Protein AF-A0A9P5NN49-F1 (afdb_monomer_lite)

Secondary structure (DSSP, 8-state):
--SHHHHHHHHHHHHHHHT------S--HHHHHHHHHHHHHHHH-TT--HHHHHHHHHHHHTTHHHHHHHH--HHHHHHHHHHHHHHHTT-HHHHHHHHHHHHHHHHHHHHHHHHHHHHHHHHHHHHHHHHHHHHHHHHHHHHHHHHHHHH--------PPPS------------------------

pLDDT: mean 76.63, std 17.29, range [45.56, 97.25]

Foldseek 3Di:
DPDVVVVVVVVVVVVVVVPPPPCPPPDPPVVCVLVVVVVVVCVVVVLDDPVNSVVVVCCVVVVVVVVCVVPPDPVNVVVVVVVVVVVVVVCPSVVSVVVVVVVVVVVVVVVVVVVVVVVVVVVVVVVVVVVVVVVVVVVVVVVVVVVVVVVPPDPDDDDDDDDDDPDDDDDDDDDDDDDDDPPDDDD

Sequence (187 aa):
MSSKRSKAQKAHISQLAASIKIFIPVTNDANEGALSSWRVWLWYHPSSTAAGFSNKVCLEWNNTESFIEKHCNEADHKYVMRTVRAQGASGENSRFHQELLEAQCEHIHAYWQKQQEAEAKKQREKERLITLWNEIDVQALMQLILNSNQQQIIPEENIPLPEGATDFVEAEIEEQDELDIDEEEFY

Structure (mmCIF, N/CA/C/O backbone):
data_AF-A0A9P5NN49-F1
#
_entry.id   AF-A0A9P5NN49-F1
#
loop_
_atom_site.group_PDB
_atom_site.id
_atom_site.type_symbol
_atom_site.label_atom_id
_atom_site.label_alt_id
_atom_site.label_comp_id
_atom_site.label_asym_id
_atom_site.label_entity_id
_atom_site.label_seq_id
_atom_site.pdbx_PDB_ins_code
_atom_site.Cartn_x
_atom_site.Cartn_y
_atom_site.Cartn_z
_atom_site.occupancy
_atom_site.B_iso_or_equiv
_atom_site.auth_seq_id
_atom_site.auth_comp_id
_atom_site.auth_asym_id
_atom_site.auth_atom_id
_atom_site.pdbx_PDB_model_num
ATOM 1 N N . MET A 1 1 ? 43.367 -57.295 14.957 1.00 52.47 1 MET A N 1
ATOM 2 C CA . MET A 1 1 ? 43.508 -56.125 15.861 1.00 52.47 1 MET A CA 1
ATOM 3 C C . MET A 1 1 ? 43.257 -54.781 15.140 1.00 52.47 1 MET A C 1
ATOM 5 O O . MET A 1 1 ? 44.010 -53.837 15.332 1.00 52.47 1 MET A O 1
ATOM 9 N N . SER A 1 2 ? 42.179 -54.637 14.352 1.00 55.84 2 SER A N 1
ATOM 10 C CA . SER A 1 2 ? 41.894 -53.415 13.566 1.00 55.84 2 SER A CA 1
ATOM 11 C C . SER A 1 2 ? 40.468 -52.920 13.832 1.00 55.84 2 SER A C 1
ATOM 13 O O . SER A 1 2 ? 39.544 -53.195 13.082 1.00 55.84 2 SER A O 1
ATOM 15 N N . SER A 1 3 ? 40.245 -52.289 14.985 1.00 57.44 3 SER A N 1
ATOM 16 C CA . SER A 1 3 ? 38.910 -51.775 15.363 1.00 57.44 3 SER A CA 1
ATOM 17 C C . SER A 1 3 ? 38.979 -50.472 16.172 1.00 57.44 3 SER A C 1
ATOM 19 O O . SER A 1 3 ? 38.062 -49.655 16.140 1.00 57.44 3 SER A O 1
ATOM 21 N N . LYS A 1 4 ? 40.116 -50.191 16.826 1.00 55.84 4 LYS A N 1
ATOM 22 C CA . LYS A 1 4 ? 40.266 -49.007 17.687 1.00 55.84 4 LYS A CA 1
ATOM 23 C C . LYS A 1 4 ? 40.530 -47.689 16.931 1.00 55.84 4 LYS A C 1
ATOM 25 O O . LYS A 1 4 ? 40.157 -46.640 17.439 1.00 55.84 4 LYS A O 1
ATOM 30 N N . ARG A 1 5 ? 41.090 -47.715 15.708 1.00 55.59 5 ARG A N 1
ATOM 31 C CA . ARG A 1 5 ? 41.359 -46.488 14.912 1.00 55.59 5 ARG A CA 1
ATOM 32 C C . ARG A 1 5 ? 40.098 -45.855 14.298 1.00 55.59 5 ARG A C 1
ATOM 34 O O . ARG A 1 5 ? 40.009 -44.636 14.222 1.00 55.59 5 ARG A O 1
ATOM 41 N N . SER A 1 6 ? 39.092 -46.667 13.962 1.00 60.62 6 SER A N 1
ATOM 42 C CA . SER A 1 6 ? 37.825 -46.215 13.353 1.00 60.62 6 SER A CA 1
ATOM 43 C C . SER A 1 6 ? 36.963 -45.371 14.305 1.00 60.62 6 SER A C 1
ATOM 45 O O . SER A 1 6 ? 36.402 -44.351 13.903 1.00 60.62 6 SER A O 1
ATOM 47 N N . LYS A 1 7 ? 36.904 -45.737 15.595 1.00 59.53 7 LYS A N 1
ATOM 48 C CA . LYS A 1 7 ? 36.145 -44.973 16.602 1.00 59.53 7 LYS A CA 1
ATOM 49 C C . LYS A 1 7 ? 36.773 -43.609 16.904 1.00 59.53 7 LYS A C 1
ATOM 51 O O . LYS A 1 7 ? 36.040 -42.639 17.045 1.00 59.53 7 LYS A O 1
ATOM 56 N N . ALA A 1 8 ? 38.104 -43.521 16.942 1.00 60.78 8 ALA A N 1
ATOM 57 C CA . ALA A 1 8 ? 38.809 -42.264 17.198 1.00 60.78 8 ALA A CA 1
ATOM 58 C C . ALA A 1 8 ? 38.654 -41.258 16.041 1.00 60.78 8 ALA A C 1
ATOM 60 O O . ALA A 1 8 ? 38.379 -40.088 16.284 1.00 60.78 8 ALA A O 1
ATOM 61 N N . GLN A 1 9 ? 38.736 -41.714 14.783 1.00 60.06 9 GLN A N 1
ATOM 62 C CA . GLN A 1 9 ? 38.488 -40.845 13.622 1.00 60.06 9 GLN A CA 1
ATOM 63 C C . GLN A 1 9 ? 37.030 -40.372 13.546 1.00 60.06 9 GLN A C 1
ATOM 65 O O . GLN A 1 9 ? 36.788 -39.201 13.265 1.00 60.06 9 GLN A O 1
ATOM 70 N N . LYS A 1 10 ? 36.055 -41.238 13.857 1.00 59.06 10 LYS A N 1
ATOM 71 C CA . LYS A 1 10 ? 34.639 -40.834 13.929 1.00 59.06 10 LYS A CA 1
ATOM 72 C C . LYS A 1 10 ? 34.367 -39.830 15.053 1.00 59.06 10 LYS A C 1
ATOM 74 O O . LYS A 1 10 ? 33.601 -38.898 14.838 1.00 59.06 10 LYS A O 1
ATOM 79 N N . ALA A 1 11 ? 35.015 -39.974 16.210 1.00 60.28 11 ALA A N 1
ATOM 80 C CA . ALA A 1 11 ? 34.898 -39.012 17.308 1.00 60.28 11 ALA A CA 1
ATOM 81 C C . ALA A 1 11 ? 35.493 -37.640 16.942 1.00 60.28 11 ALA A C 1
ATOM 83 O O . ALA A 1 11 ? 34.884 -36.618 17.238 1.00 60.28 11 ALA A O 1
ATOM 84 N N . HIS A 1 12 ? 36.620 -37.613 16.224 1.00 58.38 12 HIS A N 1
ATOM 85 C CA . HIS A 1 12 ? 37.253 -36.369 15.778 1.00 58.38 12 HIS A CA 1
ATOM 86 C C . HIS A 1 12 ? 36.428 -35.634 14.706 1.00 58.38 12 HIS A C 1
ATOM 88 O O . HIS A 1 12 ? 36.279 -34.417 14.762 1.00 58.38 12 HIS A O 1
ATOM 94 N N . ILE A 1 13 ? 35.828 -36.365 13.758 1.00 58.88 13 ILE A N 1
ATOM 95 C CA . ILE A 1 13 ? 34.908 -35.787 12.759 1.00 58.88 13 ILE A CA 1
ATOM 96 C C . ILE A 1 13 ? 33.615 -35.298 13.432 1.00 58.88 13 ILE A C 1
ATOM 98 O O . ILE A 1 13 ? 33.119 -34.229 13.094 1.00 58.88 13 ILE A O 1
ATOM 102 N N . SER A 1 14 ? 33.106 -36.024 14.434 1.00 58.12 14 SER A N 1
ATOM 103 C CA . SER A 1 14 ? 31.951 -35.594 15.235 1.00 58.12 14 SER A CA 1
ATOM 104 C C . SER A 1 14 ? 32.247 -34.351 16.083 1.00 58.12 14 SER A C 1
ATOM 106 O O . SER A 1 14 ? 31.358 -33.523 16.254 1.00 58.12 14 SER A O 1
ATOM 108 N N . GLN A 1 15 ? 33.471 -34.193 16.598 1.00 57.19 15 GLN A N 1
ATOM 109 C CA . GLN A 1 15 ? 33.899 -32.992 17.326 1.00 57.19 15 GLN A CA 1
ATOM 110 C C . GLN A 1 15 ? 34.123 -31.792 16.398 1.00 57.19 15 GLN A C 1
ATOM 112 O O . GLN A 1 15 ? 33.765 -30.677 16.764 1.00 57.19 15 GLN A O 1
ATOM 117 N N . LEU A 1 16 ? 34.640 -32.013 15.184 1.00 52.81 16 LEU A N 1
ATOM 118 C CA . LEU A 1 16 ? 34.740 -30.969 14.158 1.00 52.81 16 LEU A CA 1
ATOM 119 C C . LEU A 1 16 ? 33.357 -30.518 13.665 1.00 52.81 16 LEU A C 1
ATOM 121 O O . LEU A 1 16 ? 33.136 -29.322 13.515 1.00 52.81 16 LEU A O 1
ATOM 125 N N . ALA A 1 17 ? 32.402 -31.438 13.499 1.00 53.84 17 ALA A N 1
ATOM 126 C CA . ALA A 1 17 ? 31.020 -31.101 13.145 1.00 53.84 17 ALA A CA 1
ATOM 127 C C . ALA A 1 17 ? 30.273 -30.374 14.281 1.00 53.84 17 ALA A C 1
ATOM 129 O O . ALA A 1 17 ? 29.481 -29.475 14.017 1.00 53.84 17 ALA A O 1
ATOM 130 N N . ALA A 1 18 ? 30.558 -30.707 15.546 1.00 56.44 18 ALA A N 1
ATOM 131 C CA . ALA A 1 18 ? 29.983 -30.028 16.710 1.00 56.44 18 ALA A CA 1
ATOM 132 C C . ALA A 1 18 ? 30.570 -28.623 16.963 1.00 56.44 18 ALA A C 1
ATOM 134 O O . ALA A 1 18 ? 30.023 -27.867 17.765 1.00 56.44 18 ALA A O 1
ATOM 135 N N . SER A 1 19 ? 31.667 -28.261 16.287 1.00 52.16 19 SER A N 1
ATOM 136 C CA . SER A 1 19 ? 32.360 -26.977 16.444 1.00 52.16 19 SER A CA 1
ATOM 137 C C . SER A 1 19 ? 32.417 -26.166 15.146 1.00 52.16 19 SER A C 1
ATOM 139 O O . SER A 1 19 ? 33.328 -25.365 14.950 1.00 52.16 19 SER A O 1
ATOM 141 N N . ILE A 1 20 ? 31.423 -26.318 14.273 1.00 56.28 20 ILE A N 1
ATOM 142 C CA . ILE A 1 20 ? 31.075 -25.265 13.320 1.00 56.28 20 ILE A CA 1
ATOM 143 C C . ILE A 1 20 ? 29.866 -24.557 13.919 1.00 56.28 20 ILE A C 1
ATOM 145 O O . ILE A 1 20 ? 28.717 -24.892 13.646 1.00 56.28 20 ILE A O 1
ATOM 149 N N . LYS A 1 21 ? 30.131 -23.586 14.799 1.00 62.97 21 LYS A N 1
ATOM 150 C CA . LYS A 1 21 ? 29.130 -22.575 15.135 1.00 62.97 21 LYS A CA 1
ATOM 151 C C . LYS A 1 21 ? 28.883 -21.793 13.851 1.00 62.97 21 LYS A C 1
ATOM 153 O O . LYS A 1 21 ? 29.657 -20.901 13.518 1.00 62.97 21 LYS A O 1
ATOM 158 N N . ILE A 1 22 ? 27.857 -22.183 13.100 1.00 61.34 22 ILE A N 1
ATOM 159 C CA . ILE A 1 22 ? 27.333 -21.371 12.008 1.00 61.34 22 ILE A CA 1
ATOM 160 C C . ILE A 1 22 ? 26.871 -20.079 12.678 1.00 61.34 22 ILE A C 1
ATOM 162 O O . ILE A 1 22 ? 25.869 -20.062 13.391 1.00 61.34 22 ILE A O 1
ATOM 166 N N . PHE A 1 23 ? 27.673 -19.02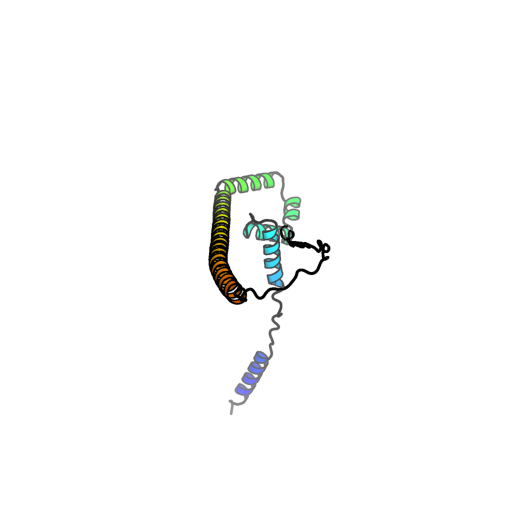7 12.542 1.00 66.62 23 PHE A N 1
ATOM 167 C CA . PHE A 1 23 ? 27.290 -17.688 12.948 1.00 66.62 23 PHE A CA 1
ATOM 168 C C . PHE A 1 23 ? 26.202 -17.239 11.978 1.00 66.62 23 PHE A C 1
ATOM 170 O O . PHE A 1 23 ? 26.484 -16.739 10.892 1.00 66.62 23 PHE A O 1
ATOM 177 N N . ILE A 1 24 ? 24.954 -17.519 12.340 1.00 66.31 24 ILE A N 1
ATOM 178 C CA . ILE A 1 24 ? 23.798 -16.881 11.729 1.00 66.31 24 ILE A CA 1
ATOM 179 C C . ILE A 1 24 ? 23.683 -15.542 12.463 1.00 66.31 24 ILE A C 1
ATOM 181 O O . ILE A 1 24 ? 23.457 -15.567 13.678 1.00 66.31 24 ILE A O 1
ATOM 185 N N . PRO A 1 25 ? 23.925 -14.392 11.808 1.00 63.44 25 PRO A N 1
ATOM 186 C CA . PRO A 1 25 ? 23.699 -13.106 12.451 1.00 63.44 25 PRO A CA 1
ATOM 187 C C . PRO A 1 25 ? 22.261 -13.077 12.984 1.00 63.44 25 PRO A C 1
ATOM 189 O O . PRO A 1 25 ? 21.322 -13.446 12.283 1.00 63.44 25 PRO A O 1
ATOM 192 N N . VAL A 1 26 ? 22.107 -12.702 14.257 1.00 62.62 26 VAL A N 1
ATOM 193 C CA . VAL A 1 26 ? 20.803 -12.617 14.949 1.00 62.62 26 VAL A CA 1
ATOM 194 C C . VAL A 1 26 ? 19.884 -11.613 14.254 1.00 62.62 26 VAL A C 1
ATOM 196 O O . VAL A 1 26 ? 18.663 -11.7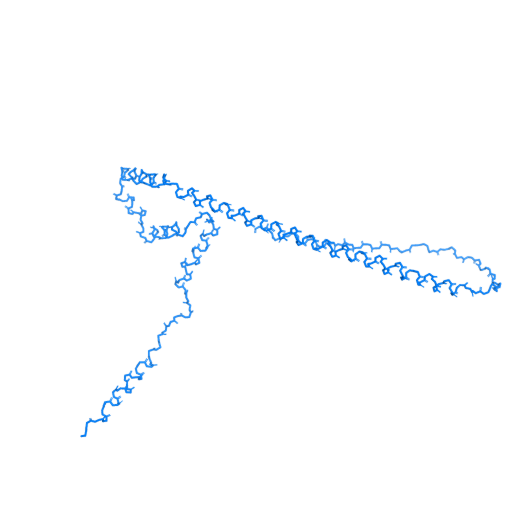18 14.314 1.00 62.62 26 VAL A O 1
ATOM 199 N N . THR A 1 27 ? 20.487 -10.651 13.571 1.00 57.62 27 THR A N 1
ATOM 200 C CA . THR A 1 27 ? 19.809 -9.671 12.758 1.00 57.62 27 THR A CA 1
ATOM 201 C C . THR A 1 27 ? 19.565 -10.234 11.369 1.00 57.62 27 THR A C 1
ATOM 203 O O . THR A 1 27 ? 20.458 -10.390 10.534 1.00 57.62 27 THR A O 1
ATOM 206 N N . ASN A 1 28 ? 18.292 -10.488 11.128 1.00 58.91 28 ASN A N 1
ATOM 207 C CA . ASN A 1 28 ? 17.664 -10.640 9.833 1.00 58.91 28 ASN A CA 1
ATOM 208 C C . ASN A 1 28 ? 17.727 -9.300 9.046 1.00 58.91 28 ASN A C 1
ATOM 210 O O . ASN A 1 28 ? 16.730 -8.808 8.547 1.00 58.91 28 ASN A O 1
ATOM 214 N N . ASP A 1 29 ? 18.887 -8.638 8.995 1.00 60.41 29 ASP A N 1
ATOM 215 C CA . ASP A 1 29 ? 19.034 -7.245 8.534 1.00 60.41 29 ASP A CA 1
ATOM 216 C C . ASP A 1 29 ? 18.908 -7.139 7.004 1.00 60.41 29 ASP A C 1
ATOM 218 O O . ASP A 1 29 ? 18.250 -6.265 6.443 1.00 60.41 29 ASP A O 1
ATOM 222 N N . ALA A 1 30 ? 19.472 -8.119 6.292 1.00 58.50 30 ALA A N 1
ATOM 223 C CA . ALA A 1 30 ? 19.521 -8.094 4.832 1.00 58.50 30 ALA A CA 1
ATOM 224 C C . ALA A 1 30 ? 18.135 -8.231 4.168 1.00 58.50 30 ALA A C 1
ATOM 226 O O . ALA A 1 30 ? 17.885 -7.635 3.121 1.00 58.50 30 ALA A O 1
ATOM 227 N N . ASN A 1 31 ? 17.225 -9.010 4.755 1.00 57.06 31 ASN A N 1
ATOM 228 C CA . ASN A 1 31 ? 15.844 -9.153 4.276 1.00 57.06 31 ASN A CA 1
ATOM 229 C C . ASN A 1 31 ? 14.872 -8.183 4.969 1.00 57.06 31 ASN A C 1
ATOM 231 O O . ASN A 1 31 ? 13.839 -7.866 4.375 1.00 57.06 31 ASN A O 1
ATOM 235 N N . GLU A 1 32 ? 15.213 -7.637 6.141 1.00 68.56 32 GLU A N 1
ATOM 236 C CA . GLU A 1 32 ? 14.543 -6.452 6.679 1.00 68.56 32 GLU A CA 1
ATOM 237 C C . GLU A 1 32 ? 14.708 -5.253 5.747 1.00 68.56 32 GLU A C 1
ATOM 239 O O . GLU A 1 32 ? 13.725 -4.560 5.513 1.00 68.56 32 GLU A O 1
ATOM 244 N N . GLY A 1 33 ? 15.866 -5.046 5.112 1.00 82.06 33 GLY A N 1
ATOM 245 C CA . GLY A 1 33 ? 16.066 -3.947 4.157 1.00 82.06 33 GLY A CA 1
ATOM 246 C C . GLY A 1 33 ? 15.086 -3.963 2.973 1.00 82.06 33 GLY A C 1
ATOM 247 O O . GLY A 1 33 ? 14.452 -2.952 2.669 1.00 82.06 33 GLY A O 1
ATOM 248 N N . ALA A 1 34 ? 14.890 -5.116 2.326 1.00 83.62 34 ALA A N 1
ATOM 249 C CA . ALA A 1 34 ? 13.985 -5.234 1.175 1.00 83.62 34 ALA A CA 1
ATOM 250 C C . ALA A 1 34 ? 12.501 -5.146 1.573 1.00 83.62 34 ALA A C 1
ATOM 252 O O . ALA A 1 34 ? 11.702 -4.509 0.889 1.00 83.62 34 ALA A O 1
ATOM 253 N N . LEU A 1 35 ? 12.118 -5.763 2.694 1.00 85.19 35 LEU A N 1
ATOM 254 C CA . LEU A 1 35 ? 10.732 -5.731 3.156 1.00 85.19 35 LEU A CA 1
ATOM 255 C C . LEU A 1 35 ? 10.365 -4.370 3.761 1.00 85.19 35 LEU A C 1
ATOM 257 O O . LEU A 1 35 ? 9.267 -3.870 3.533 1.00 85.19 35 LEU A O 1
ATOM 261 N N . SER A 1 36 ? 11.273 -3.749 4.514 1.00 88.00 36 SER A N 1
ATOM 262 C CA . SER A 1 36 ? 11.073 -2.403 5.058 1.00 88.00 36 SER A CA 1
ATOM 263 C C . SER A 1 36 ? 10.989 -1.366 3.943 1.00 88.00 36 SER A C 1
ATOM 265 O O . SER A 1 36 ? 10.049 -0.576 3.943 1.00 88.00 36 SER A O 1
ATOM 267 N N . SER A 1 37 ? 11.877 -1.413 2.944 1.00 90.50 37 SER A N 1
ATOM 268 C CA . SER A 1 37 ? 11.792 -0.523 1.778 1.00 90.50 37 SER A CA 1
ATOM 269 C C . SER A 1 37 ? 10.503 -0.732 0.984 1.00 90.50 37 SER A C 1
ATOM 271 O O . SER A 1 37 ? 9.882 0.251 0.582 1.00 90.50 37 SER A O 1
ATOM 273 N N . TRP A 1 38 ? 10.032 -1.975 0.839 1.00 92.00 38 TRP A N 1
ATOM 274 C CA . TRP A 1 38 ? 8.724 -2.247 0.244 1.00 92.00 38 TRP A CA 1
ATOM 275 C C . TRP A 1 38 ? 7.568 -1.659 1.068 1.00 92.00 38 TRP A C 1
ATOM 277 O O . TRP A 1 38 ? 6.679 -1.022 0.505 1.00 92.00 38 TRP A O 1
ATOM 287 N N . ARG A 1 39 ? 7.586 -1.808 2.400 1.00 91.75 39 ARG A N 1
ATOM 288 C CA . ARG A 1 39 ? 6.566 -1.234 3.298 1.00 91.75 39 ARG A CA 1
ATOM 289 C C . ARG A 1 39 ? 6.532 0.290 3.225 1.00 91.75 39 ARG A C 1
ATOM 291 O O . ARG A 1 39 ? 5.457 0.860 3.074 1.00 91.75 39 ARG A O 1
ATOM 298 N N . VAL A 1 40 ? 7.696 0.936 3.282 1.00 92.69 40 VAL A N 1
ATOM 299 C CA . VAL A 1 40 ? 7.820 2.393 3.131 1.00 92.69 40 VAL A CA 1
ATOM 300 C C . VAL A 1 40 ? 7.300 2.825 1.762 1.00 92.69 40 VAL A C 1
ATOM 302 O O . VAL A 1 40 ? 6.549 3.789 1.651 1.00 92.69 40 VAL A O 1
ATOM 305 N N . TRP A 1 41 ? 7.640 2.089 0.706 1.00 93.56 41 TRP A N 1
ATOM 306 C CA . TRP A 1 41 ? 7.146 2.391 -0.629 1.00 93.56 41 TRP A CA 1
ATOM 307 C C . TRP A 1 41 ? 5.622 2.270 -0.735 1.00 93.56 41 TRP A C 1
ATOM 309 O O . TRP A 1 41 ? 5.011 3.144 -1.344 1.00 93.56 41 TRP A O 1
ATOM 319 N N . LEU A 1 42 ? 5.012 1.256 -0.113 1.00 92.06 42 LEU A N 1
ATOM 320 C CA . LEU A 1 42 ? 3.555 1.094 -0.060 1.00 92.06 42 LEU A CA 1
ATOM 321 C C . LEU A 1 42 ? 2.866 2.230 0.697 1.00 92.06 42 LEU A C 1
ATOM 323 O O . LEU A 1 42 ? 1.781 2.638 0.298 1.00 92.06 42 LEU A O 1
ATOM 327 N N . TRP A 1 43 ? 3.487 2.765 1.751 1.00 91.31 43 TRP A N 1
ATOM 328 C CA . TRP A 1 43 ? 2.949 3.933 2.455 1.00 91.31 43 TRP A CA 1
ATOM 329 C C . TRP A 1 43 ? 2.836 5.154 1.543 1.00 91.31 43 TRP A C 1
ATOM 331 O O . TRP A 1 43 ? 1.807 5.820 1.543 1.00 91.31 43 TRP A O 1
ATOM 341 N N . TYR A 1 44 ? 3.854 5.416 0.721 1.00 92.44 44 TYR A N 1
ATOM 342 C CA . TYR A 1 44 ? 3.818 6.529 -0.233 1.00 92.44 44 TYR A CA 1
ATOM 343 C C . TYR A 1 44 ? 3.042 6.213 -1.524 1.00 92.44 44 TYR A C 1
ATOM 345 O O . TYR A 1 44 ? 2.606 7.130 -2.215 1.00 92.44 44 TYR A O 1
ATOM 353 N N . HIS A 1 45 ? 2.869 4.932 -1.867 1.00 90.38 45 HIS A N 1
ATOM 354 C CA . HIS A 1 45 ? 2.248 4.480 -3.116 1.00 90.38 45 HIS A CA 1
ATOM 355 C C . HIS A 1 45 ? 1.216 3.368 -2.845 1.00 90.38 45 HIS A C 1
ATOM 357 O O . HIS A 1 45 ? 1.430 2.214 -3.229 1.00 90.38 45 HIS A O 1
ATOM 363 N N . PRO A 1 46 ? 0.077 3.689 -2.208 1.00 85.50 46 PRO A N 1
ATOM 364 C CA . PRO A 1 46 ? -0.889 2.685 -1.754 1.00 85.50 46 PRO A CA 1
ATOM 365 C C . PRO A 1 46 ? -1.587 1.937 -2.897 1.00 85.50 46 PRO A C 1
ATOM 367 O O . PRO A 1 46 ? -2.038 0.810 -2.718 1.00 85.50 46 PRO A O 1
ATOM 370 N N . SER A 1 47 ? -1.662 2.535 -4.088 1.00 83.81 47 SER A N 1
ATOM 371 C CA . SER A 1 47 ? -2.220 1.911 -5.297 1.00 83.81 47 SER A CA 1
ATOM 372 C C . SER A 1 47 ? -1.230 1.010 -6.037 1.00 83.81 47 SER A C 1
ATOM 374 O O . SER A 1 47 ? -1.540 0.474 -7.104 1.00 83.81 47 SER A O 1
ATOM 376 N N . SER A 1 48 ? -0.018 0.873 -5.510 1.00 87.00 48 SER A N 1
ATOM 377 C CA . SER A 1 48 ? 1.091 0.294 -6.239 1.00 87.00 48 SER A CA 1
ATOM 378 C C . SER A 1 48 ? 1.334 -1.165 -5.854 1.00 87.00 48 SER A C 1
ATOM 380 O O . SER A 1 48 ? 1.078 -1.597 -4.733 1.00 87.00 48 SER A O 1
ATOM 382 N N . THR A 1 49 ? 1.798 -1.967 -6.812 1.00 86.94 49 THR A N 1
ATOM 383 C CA . THR A 1 49 ? 1.867 -3.429 -6.675 1.00 86.94 49 THR A CA 1
ATOM 384 C C . THR A 1 49 ? 3.265 -3.913 -6.299 1.00 86.94 49 THR A C 1
ATOM 386 O O . THR A 1 49 ? 4.266 -3.266 -6.600 1.00 86.94 49 THR A O 1
ATOM 389 N N . ALA A 1 50 ? 3.368 -5.108 -5.707 1.00 88.38 50 ALA A N 1
ATOM 390 C CA . ALA A 1 50 ? 4.668 -5.731 -5.435 1.00 88.38 50 ALA A CA 1
ATOM 391 C C . ALA A 1 50 ? 5.543 -5.822 -6.702 1.00 88.38 50 ALA A C 1
ATOM 393 O O . ALA A 1 50 ? 6.736 -5.537 -6.649 1.00 88.38 50 ALA A O 1
ATOM 394 N N . ALA A 1 51 ? 4.935 -6.113 -7.859 1.00 88.19 51 ALA A N 1
ATOM 395 C CA . ALA A 1 51 ? 5.621 -6.106 -9.150 1.00 88.19 51 ALA A CA 1
ATOM 396 C C . ALA A 1 51 ? 6.169 -4.717 -9.519 1.00 88.19 51 ALA A C 1
ATOM 398 O O . ALA A 1 51 ? 7.297 -4.615 -9.991 1.00 88.19 51 ALA A O 1
ATOM 399 N N . GLY A 1 52 ? 5.410 -3.644 -9.270 1.00 89.31 52 GLY A N 1
ATOM 400 C CA . GLY A 1 52 ? 5.872 -2.270 -9.479 1.00 89.31 52 GLY A CA 1
ATOM 401 C C . GLY A 1 52 ? 7.100 -1.928 -8.631 1.00 89.31 52 GLY A C 1
ATOM 402 O O . GLY A 1 52 ? 8.070 -1.377 -9.152 1.00 89.31 52 GLY A O 1
ATOM 403 N N . PHE A 1 53 ? 7.095 -2.322 -7.355 1.00 93.94 53 PHE A N 1
ATOM 404 C CA . PHE A 1 53 ? 8.246 -2.149 -6.469 1.00 93.94 53 PHE A CA 1
ATOM 405 C C . PHE A 1 53 ? 9.457 -2.955 -6.949 1.00 93.94 53 PHE A C 1
ATOM 407 O O . PHE A 1 53 ? 10.535 -2.392 -7.126 1.00 93.94 53 PHE A O 1
ATOM 414 N N . SER A 1 54 ? 9.283 -4.251 -7.228 1.00 93.06 54 SER A N 1
ATOM 415 C CA . SER A 1 54 ? 10.367 -5.105 -7.723 1.00 93.06 54 SER A CA 1
ATOM 416 C C . SER A 1 54 ? 10.955 -4.586 -9.034 1.00 93.06 54 SER A C 1
ATOM 418 O O . SER A 1 54 ? 12.173 -4.521 -9.164 1.00 93.06 54 SER A O 1
ATOM 420 N N . ASN A 1 55 ? 10.116 -4.147 -9.976 1.00 92.50 55 ASN A N 1
ATOM 421 C CA . ASN A 1 55 ? 10.572 -3.564 -11.237 1.00 92.50 55 ASN A CA 1
ATOM 422 C C . ASN A 1 55 ? 11.397 -2.295 -11.008 1.00 92.50 55 ASN A C 1
ATOM 424 O O . ASN A 1 55 ? 12.434 -2.131 -11.645 1.00 92.50 55 ASN A O 1
ATOM 428 N N . LYS A 1 56 ? 10.976 -1.424 -10.081 1.00 93.81 56 LYS A N 1
ATOM 429 C CA . LYS A 1 56 ? 11.725 -0.216 -9.714 1.00 93.81 56 LYS A CA 1
ATOM 430 C C . LYS A 1 56 ? 13.087 -0.560 -9.108 1.00 93.81 56 LYS A C 1
ATOM 432 O O . LYS A 1 56 ? 14.102 -0.048 -9.564 1.00 93.81 56 LYS A O 1
ATOM 437 N N . VAL A 1 57 ? 13.120 -1.465 -8.133 1.00 93.88 57 VAL A N 1
ATOM 438 C CA . VAL A 1 57 ? 14.372 -1.890 -7.488 1.00 93.88 57 VAL A CA 1
ATOM 439 C C . VAL A 1 57 ? 15.318 -2.540 -8.503 1.00 93.88 57 VAL A C 1
ATOM 441 O O . VAL A 1 57 ? 16.506 -2.230 -8.529 1.00 93.88 57 VAL A O 1
ATOM 444 N N . CYS A 1 58 ? 14.805 -3.394 -9.394 1.00 94.00 58 CYS A N 1
ATOM 445 C CA . CYS A 1 58 ? 15.600 -3.980 -10.473 1.00 94.00 58 CYS A CA 1
ATOM 446 C C . CYS A 1 58 ? 16.110 -2.929 -11.468 1.00 94.00 58 CYS A C 1
ATOM 448 O O . CYS A 1 58 ? 17.236 -3.056 -11.951 1.00 94.00 58 CYS A O 1
ATOM 450 N N . LEU A 1 59 ? 15.308 -1.907 -11.781 1.00 94.44 59 LEU A N 1
ATOM 451 C CA . LEU A 1 59 ? 15.712 -0.806 -12.653 1.00 94.44 59 LEU A CA 1
ATOM 452 C C . LEU A 1 59 ? 16.917 -0.062 -12.062 1.00 94.44 59 LEU A C 1
ATOM 454 O O . LEU A 1 59 ? 17.908 0.127 -12.772 1.00 94.44 59 LEU A O 1
ATOM 458 N N . GLU A 1 60 ? 16.841 0.283 -10.774 1.00 93.12 60 GLU A N 1
ATOM 459 C CA . GLU A 1 60 ? 17.890 0.980 -10.021 1.00 93.12 60 GLU A CA 1
ATOM 460 C C . GLU A 1 60 ? 19.158 0.123 -9.885 1.00 93.12 60 GLU A C 1
ATOM 462 O O . GLU A 1 60 ? 20.248 0.570 -10.242 1.00 93.12 60 GLU A O 1
ATOM 467 N N . TRP A 1 61 ? 19.035 -1.137 -9.450 1.00 94.38 61 TRP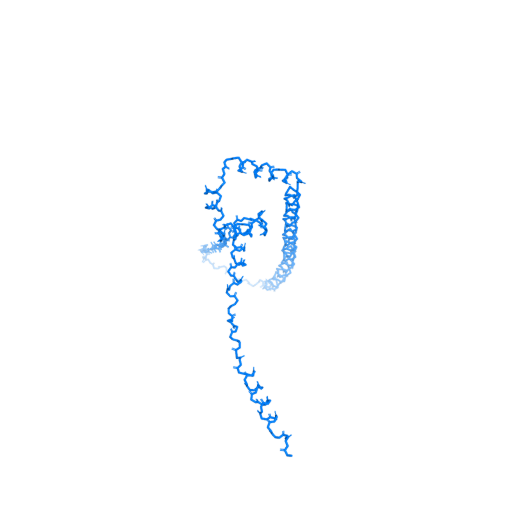 A N 1
ATOM 468 C CA . TRP A 1 61 ? 20.190 -2.026 -9.263 1.00 94.38 61 TRP A CA 1
ATOM 469 C C . TRP A 1 61 ? 20.926 -2.368 -10.553 1.00 94.38 61 TRP A C 1
ATOM 471 O O . TRP A 1 61 ? 22.154 -2.438 -10.555 1.00 94.38 61 TRP A O 1
ATOM 481 N N . ASN A 1 62 ? 20.201 -2.572 -11.653 1.00 96.06 62 ASN A N 1
ATOM 482 C CA . ASN A 1 62 ? 20.822 -2.898 -12.936 1.00 96.06 62 ASN A CA 1
ATOM 483 C C . ASN A 1 62 ? 21.278 -1.656 -13.709 1.00 96.06 62 ASN A C 1
ATOM 485 O O . ASN A 1 62 ? 21.815 -1.797 -14.807 1.00 96.06 62 ASN A O 1
ATOM 489 N N . ASN A 1 63 ? 21.046 -0.452 -13.172 1.00 95.31 63 ASN A N 1
ATOM 490 C CA . ASN A 1 63 ? 21.267 0.811 -13.870 1.00 95.31 63 ASN A CA 1
ATOM 491 C C . ASN A 1 63 ? 20.644 0.800 -15.281 1.00 95.31 63 ASN A C 1
ATOM 493 O O . ASN A 1 63 ? 21.269 1.146 -16.289 1.00 95.31 63 ASN A O 1
ATOM 497 N N . THR A 1 64 ? 19.399 0.321 -15.347 1.00 94.44 64 THR A N 1
ATOM 498 C CA . THR A 1 64 ? 18.704 0.084 -16.620 1.00 94.44 64 THR A CA 1
ATOM 499 C C . THR A 1 64 ? 18.488 1.399 -17.367 1.00 94.44 64 THR A C 1
ATOM 501 O O . THR A 1 64 ? 18.539 1.419 -18.591 1.00 94.44 64 THR A O 1
ATOM 504 N N . GLU A 1 65 ? 18.324 2.506 -16.642 1.00 93.94 65 GLU A N 1
ATOM 505 C CA . GLU A 1 65 ? 18.200 3.851 -17.209 1.00 93.94 65 GLU A CA 1
ATOM 506 C C . GLU A 1 65 ? 19.431 4.239 -18.039 1.00 93.94 65 GLU A C 1
ATOM 508 O O . GLU A 1 65 ? 19.294 4.522 -19.227 1.00 93.94 65 GLU A O 1
ATOM 513 N N . SER A 1 66 ? 20.645 4.108 -17.487 1.00 96.31 66 SER A N 1
ATOM 514 C CA . SER A 1 66 ? 21.877 4.394 -18.243 1.00 96.31 66 SER A CA 1
ATOM 515 C C . SER A 1 66 ? 22.047 3.478 -19.459 1.00 96.31 66 SER A C 1
ATOM 517 O O . SER A 1 66 ? 22.602 3.881 -20.483 1.00 96.31 66 SER A O 1
ATOM 519 N N . PHE A 1 67 ? 21.605 2.219 -19.358 1.00 95.88 67 PHE A N 1
ATOM 520 C CA . PHE A 1 67 ? 21.633 1.296 -20.491 1.00 95.88 67 PHE A CA 1
ATOM 521 C C . PHE A 1 67 ? 20.685 1.754 -21.604 1.00 95.88 67 PHE A C 1
ATOM 523 O O . PHE A 1 67 ? 21.095 1.804 -22.765 1.00 95.88 67 PHE A O 1
ATOM 530 N N . ILE A 1 68 ? 19.449 2.116 -21.246 1.00 93.69 68 ILE A N 1
ATOM 531 C CA . ILE A 1 68 ? 18.437 2.623 -22.177 1.00 93.69 68 ILE A CA 1
ATOM 532 C C . ILE A 1 68 ? 18.960 3.883 -22.869 1.00 93.69 68 ILE A C 1
ATOM 534 O O . ILE A 1 68 ? 18.974 3.934 -24.094 1.00 93.69 68 ILE A O 1
ATOM 538 N N . GLU A 1 69 ? 19.474 4.859 -22.123 1.00 95.00 69 GLU A N 1
ATOM 539 C CA . GLU A 1 69 ? 19.993 6.107 -22.698 1.00 95.00 69 GLU A CA 1
ATOM 540 C C . GLU A 1 69 ? 21.147 5.885 -23.681 1.00 95.00 69 GLU A C 1
ATOM 542 O O . GLU A 1 69 ? 21.250 6.565 -24.702 1.00 95.00 69 GLU A O 1
ATOM 547 N N . LYS A 1 70 ? 22.029 4.925 -23.384 1.00 97.25 70 LYS A N 1
ATOM 548 C CA . LYS A 1 70 ? 23.215 4.660 -24.201 1.00 97.25 70 LYS A CA 1
ATOM 549 C C . LYS A 1 70 ? 22.916 3.828 -25.447 1.00 97.25 70 LYS A C 1
ATOM 551 O O . LYS A 1 70 ? 23.605 3.986 -26.457 1.00 97.25 70 LYS A O 1
ATOM 556 N N . HIS A 1 71 ? 21.970 2.895 -25.360 1.00 96.38 71 HIS A N 1
ATOM 557 C CA . HIS A 1 71 ? 21.789 1.850 -26.369 1.00 96.38 71 HIS A CA 1
ATOM 558 C C . HIS A 1 71 ? 20.443 1.886 -27.088 1.00 96.38 71 HIS A C 1
ATOM 560 O O . HIS A 1 71 ? 20.360 1.346 -28.191 1.00 96.38 71 HIS A O 1
ATOM 566 N N . CYS A 1 72 ? 19.413 2.505 -26.515 1.00 96.31 72 CYS A N 1
ATOM 567 C CA . CYS A 1 72 ? 18.107 2.602 -27.149 1.00 96.31 72 CYS A CA 1
ATOM 568 C C . CYS A 1 72 ? 17.986 3.900 -27.944 1.00 96.31 72 CYS A C 1
ATOM 570 O O . CYS A 1 72 ? 18.355 4.985 -27.498 1.00 96.31 72 CYS A O 1
ATOM 572 N N . ASN A 1 73 ? 17.438 3.781 -29.148 1.00 96.62 73 ASN A N 1
ATOM 573 C CA . ASN A 1 73 ? 17.080 4.930 -29.966 1.00 96.62 73 ASN A CA 1
ATOM 574 C C . ASN A 1 73 ? 15.580 5.253 -29.823 1.00 96.62 73 ASN A C 1
ATOM 576 O O . ASN A 1 73 ? 14.799 4.531 -29.199 1.00 96.62 73 ASN A O 1
ATOM 580 N N . GLU A 1 74 ? 15.141 6.346 -30.446 1.00 95.88 74 GLU A N 1
ATOM 581 C CA . GLU A 1 74 ? 13.738 6.769 -30.375 1.00 95.88 74 GLU A CA 1
ATOM 582 C C . GLU A 1 74 ? 12.760 5.731 -30.969 1.00 95.88 74 GLU A C 1
ATOM 584 O O . GLU A 1 74 ? 11.606 5.639 -30.538 1.00 95.88 74 GLU A O 1
ATOM 589 N N . ALA A 1 75 ? 13.195 4.929 -31.947 1.00 96.94 75 ALA A N 1
ATOM 590 C CA . ALA A 1 75 ? 12.363 3.875 -32.522 1.00 96.94 75 ALA A CA 1
ATOM 591 C C . ALA A 1 75 ? 12.137 2.730 -31.521 1.00 96.94 75 ALA A C 1
ATOM 593 O O . ALA A 1 75 ? 11.004 2.258 -31.396 1.00 96.94 75 ALA A O 1
ATOM 594 N N . ASP A 1 76 ? 13.165 2.355 -30.756 1.00 96.44 76 ASP A N 1
ATOM 595 C CA . ASP A 1 76 ? 13.068 1.360 -29.684 1.00 96.44 76 ASP A CA 1
ATOM 596 C C . ASP A 1 76 ? 12.111 1.838 -28.586 1.00 96.44 76 ASP A C 1
ATOM 598 O O . ASP A 1 76 ? 11.213 1.102 -28.169 1.00 96.44 76 ASP A O 1
ATOM 602 N N . HIS A 1 77 ? 12.207 3.113 -28.189 1.00 92.69 77 HIS A N 1
ATOM 603 C CA . HIS A 1 77 ? 11.274 3.712 -27.230 1.00 92.69 77 HIS A CA 1
ATOM 604 C C . HIS A 1 77 ? 9.824 3.643 -27.727 1.00 92.69 77 HIS A C 1
ATOM 606 O O . HIS A 1 77 ? 8.925 3.221 -26.995 1.00 92.69 77 HIS A O 1
ATOM 612 N N . LYS A 1 78 ? 9.577 4.001 -28.995 1.00 95.81 78 LYS A N 1
ATOM 613 C CA . LYS A 1 78 ? 8.239 3.916 -29.606 1.00 95.81 78 LYS A CA 1
ATOM 614 C C . LYS A 1 78 ? 7.724 2.478 -29.662 1.00 95.81 78 LYS A C 1
ATOM 616 O O . LYS A 1 78 ? 6.529 2.256 -29.447 1.00 95.81 78 LYS A O 1
ATOM 621 N N . TYR A 1 79 ? 8.599 1.511 -29.933 1.00 96.56 79 TYR A N 1
ATOM 622 C CA . TYR A 1 79 ? 8.254 0.092 -29.940 1.00 96.56 79 TYR A CA 1
ATOM 623 C C . TYR A 1 79 ? 7.835 -0.398 -28.548 1.00 96.56 79 TYR A C 1
ATOM 625 O O . TYR A 1 79 ? 6.764 -0.998 -28.404 1.00 96.56 79 TYR A O 1
ATOM 633 N N . VAL A 1 80 ? 8.617 -0.084 -27.511 1.00 94.19 80 VAL A N 1
ATOM 634 C CA . VAL A 1 80 ? 8.291 -0.440 -26.122 1.00 94.19 80 VAL A CA 1
ATOM 635 C C . VAL A 1 80 ? 6.968 0.197 -25.702 1.00 94.19 80 VAL A C 1
ATOM 637 O O . VAL A 1 80 ? 6.078 -0.514 -25.241 1.00 94.19 80 VAL A O 1
ATOM 640 N N . MET A 1 81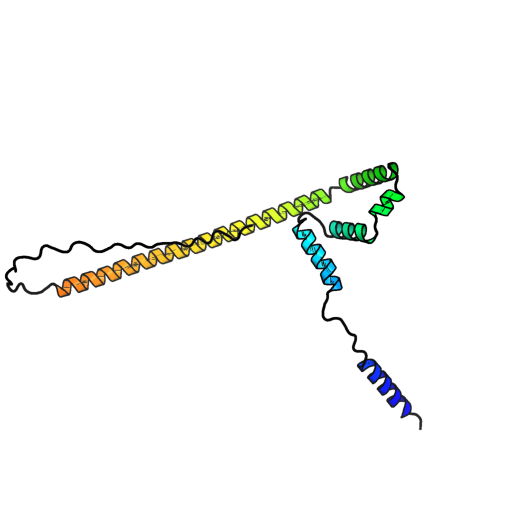 ? 6.766 1.497 -25.952 1.00 92.25 81 MET A N 1
ATOM 641 C CA . MET A 1 81 ? 5.499 2.169 -25.628 1.00 92.25 81 MET A CA 1
ATOM 642 C C . MET A 1 81 ? 4.296 1.518 -26.317 1.00 92.25 81 MET A C 1
ATOM 644 O O . MET A 1 81 ? 3.244 1.356 -25.701 1.00 92.25 81 MET A O 1
ATOM 648 N N . ARG A 1 82 ? 4.425 1.133 -27.594 1.00 95.75 82 ARG A N 1
ATOM 649 C CA . ARG A 1 82 ? 3.357 0.425 -28.316 1.00 95.75 82 ARG A CA 1
ATOM 650 C C . ARG A 1 82 ? 3.057 -0.928 -27.674 1.00 95.75 82 ARG A C 1
ATOM 652 O O . ARG A 1 82 ? 1.889 -1.271 -27.519 1.00 95.75 82 ARG A O 1
ATOM 659 N N . THR A 1 83 ? 4.095 -1.664 -27.293 1.00 93.94 83 THR A N 1
ATOM 660 C CA . THR A 1 83 ? 3.975 -2.995 -26.689 1.00 93.94 83 THR A CA 1
ATOM 661 C C . THR A 1 83 ? 3.310 -2.917 -25.318 1.00 93.94 83 THR A C 1
ATOM 663 O O . THR A 1 83 ? 2.338 -3.625 -25.072 1.00 93.94 83 THR A O 1
ATOM 666 N N . VAL A 1 84 ? 3.753 -1.987 -24.467 1.00 89.12 84 VAL A N 1
ATOM 667 C CA . VAL A 1 84 ? 3.155 -1.734 -23.148 1.00 89.12 84 VAL A CA 1
ATOM 668 C C . VAL A 1 84 ? 1.695 -1.305 -23.281 1.00 89.12 84 VAL A C 1
ATOM 670 O O . VAL A 1 84 ? 0.852 -1.787 -22.535 1.00 89.12 84 VAL A O 1
ATOM 673 N N . ARG A 1 85 ? 1.351 -0.456 -24.259 1.00 88.44 85 ARG A N 1
ATOM 674 C CA . ARG A 1 85 ? -0.053 -0.087 -24.522 1.00 88.44 85 ARG A CA 1
ATOM 675 C C . ARG A 1 85 ? -0.895 -1.276 -24.975 1.00 88.44 85 ARG A C 1
ATOM 677 O O . ARG A 1 85 ? -2.021 -1.415 -24.516 1.00 88.44 85 ARG A O 1
ATOM 684 N N . ALA A 1 86 ? -0.363 -2.129 -25.848 1.00 90.25 86 ALA A N 1
ATOM 685 C CA . ALA A 1 86 ? -1.062 -3.332 -26.294 1.00 90.25 86 ALA A CA 1
ATOM 686 C C . ALA A 1 86 ? -1.290 -4.319 -25.137 1.00 90.25 86 ALA A C 1
ATOM 688 O O . ALA A 1 86 ? -2.374 -4.878 -25.018 1.00 90.25 86 ALA A O 1
ATOM 689 N N . GLN A 1 87 ? -0.302 -4.484 -24.255 1.00 85.19 87 GLN A N 1
ATOM 690 C CA . GLN A 1 87 ? -0.433 -5.299 -23.044 1.00 85.19 87 GLN A CA 1
ATOM 691 C C . GLN A 1 87 ? -1.406 -4.674 -22.037 1.00 85.19 87 GLN A C 1
ATOM 693 O O . GLN A 1 87 ? -2.259 -5.369 -21.495 1.00 85.19 87 GLN A O 1
ATOM 698 N N . GLY A 1 88 ? -1.335 -3.359 -21.826 1.00 82.88 88 GLY A N 1
ATOM 699 C CA . GLY A 1 88 ? -2.233 -2.621 -20.935 1.00 82.88 88 GLY A CA 1
ATOM 700 C C . GLY A 1 88 ? -3.688 -2.598 -21.413 1.00 82.88 88 GLY A C 1
ATOM 701 O O . GLY A 1 88 ? -4.599 -2.531 -20.592 1.00 82.88 88 GLY A O 1
ATOM 702 N N . ALA A 1 89 ? -3.925 -2.736 -22.722 1.00 85.69 89 ALA A N 1
ATOM 703 C CA . ALA A 1 89 ? -5.266 -2.875 -23.289 1.00 85.69 89 ALA A CA 1
ATOM 704 C C . ALA A 1 89 ? -5.988 -4.168 -22.857 1.00 85.69 89 ALA A C 1
ATOM 706 O O . ALA A 1 89 ? -7.197 -4.269 -23.049 1.00 85.69 89 ALA A O 1
ATOM 707 N N . SER A 1 90 ? -5.287 -5.129 -22.236 1.00 81.06 90 SER A N 1
ATOM 708 C CA . SER A 1 90 ? -5.906 -6.299 -21.589 1.00 81.06 90 SER A CA 1
ATOM 709 C C . SER A 1 90 ? -6.864 -5.925 -20.450 1.00 81.06 90 SER A C 1
ATOM 711 O O . SER A 1 90 ? -7.729 -6.721 -20.087 1.00 81.06 90 SER A O 1
ATOM 713 N N . GLY A 1 91 ? -6.731 -4.716 -19.889 1.00 81.88 91 GLY A N 1
ATOM 714 C CA . GLY A 1 91 ? -7.592 -4.213 -18.822 1.00 81.88 91 GLY A CA 1
ATOM 715 C C . GLY A 1 91 ? -7.315 -4.824 -17.447 1.00 81.88 91 GLY A C 1
ATOM 716 O O . GLY A 1 91 ? -8.023 -4.490 -16.502 1.00 81.88 91 GLY A O 1
ATOM 717 N N . GLU A 1 92 ? -6.292 -5.669 -17.294 1.00 79.44 92 GLU A N 1
ATOM 718 C CA . GLU A 1 92 ? -5.947 -6.300 -16.008 1.00 79.44 92 GLU A CA 1
ATOM 719 C C . GLU A 1 92 ? -5.692 -5.263 -14.908 1.00 79.44 92 GLU A C 1
ATOM 721 O O . GLU A 1 92 ? -6.262 -5.361 -13.824 1.00 79.44 92 GLU A O 1
ATOM 726 N N . ASN A 1 93 ? -4.940 -4.200 -15.212 1.00 76.56 93 ASN A N 1
ATOM 727 C CA . ASN A 1 93 ? -4.719 -3.100 -14.266 1.00 76.56 93 ASN A CA 1
ATOM 728 C C . ASN A 1 93 ? -6.019 -2.369 -13.902 1.00 76.56 93 ASN A C 1
ATOM 730 O O . ASN A 1 93 ? -6.190 -1.954 -12.760 1.00 76.56 93 ASN A O 1
ATOM 734 N N . SER A 1 94 ? -6.942 -2.227 -14.859 1.00 82.69 94 SER A N 1
ATOM 735 C CA . SER A 1 94 ? -8.245 -1.605 -14.602 1.00 82.69 94 SER A CA 1
ATOM 736 C C . SER A 1 94 ? -9.095 -2.467 -13.673 1.00 82.69 94 SER A C 1
ATOM 738 O O . SER A 1 94 ? -9.752 -1.922 -12.793 1.00 82.69 94 SER A O 1
ATOM 740 N N . ARG A 1 95 ? -9.070 -3.795 -13.848 1.00 86.25 95 ARG A N 1
ATOM 741 C CA . ARG A 1 95 ? -9.761 -4.737 -12.957 1.00 86.25 95 ARG A CA 1
ATOM 742 C C . ARG A 1 95 ? -9.175 -4.696 -11.556 1.00 86.25 95 ARG A C 1
ATOM 744 O O . ARG A 1 95 ? -9.919 -4.501 -10.608 1.00 86.25 95 ARG A O 1
ATOM 751 N N . PHE A 1 96 ? -7.850 -4.765 -11.441 1.00 82.00 96 PHE A N 1
ATOM 752 C CA . PHE A 1 96 ? -7.167 -4.663 -10.153 1.00 82.00 96 PHE A CA 1
ATOM 753 C C . PHE A 1 96 ? -7.504 -3.354 -9.424 1.00 82.00 96 PHE A C 1
ATOM 755 O O . PHE A 1 96 ? -7.764 -3.362 -8.226 1.00 82.00 96 PHE A O 1
ATOM 762 N N . HIS A 1 97 ? -7.534 -2.219 -10.133 1.00 82.88 97 HIS A N 1
ATOM 763 C CA . HIS A 1 97 ? -7.942 -0.944 -9.535 1.00 82.88 97 HIS A CA 1
ATOM 764 C C . HIS A 1 97 ? -9.400 -0.943 -9.083 1.00 82.88 97 HIS A C 1
ATOM 766 O O . HIS A 1 97 ? -9.694 -0.411 -8.017 1.00 82.88 97 HIS A O 1
ATOM 772 N N . GLN A 1 98 ? -10.301 -1.537 -9.862 1.00 89.38 98 GLN A N 1
ATOM 773 C CA . GLN A 1 98 ? -11.698 -1.647 -9.470 1.00 89.38 98 GLN A CA 1
ATOM 774 C C . GLN A 1 98 ? -11.860 -2.514 -8.213 1.00 89.38 98 GLN A C 1
ATOM 776 O O . GLN A 1 98 ? -12.476 -2.066 -7.253 1.00 89.38 98 GLN A O 1
ATOM 781 N N . GLU A 1 99 ? -11.240 -3.695 -8.180 1.00 90.12 99 GLU A N 1
ATOM 782 C CA . GLU A 1 99 ? -11.250 -4.594 -7.017 1.00 90.12 99 GLU A CA 1
ATOM 783 C C . GLU A 1 99 ? -10.658 -3.918 -5.771 1.00 90.12 99 GLU A C 1
ATOM 785 O O . GLU A 1 99 ? -11.197 -4.037 -4.671 1.00 90.12 99 GLU A O 1
ATOM 790 N N . LEU A 1 100 ? -9.570 -3.157 -5.937 1.00 86.50 100 LEU A N 1
ATOM 791 C CA . LEU A 1 100 ? -8.962 -2.394 -4.849 1.00 86.50 100 LEU A CA 1
ATOM 792 C C . LEU A 1 100 ? -9.922 -1.330 -4.298 1.00 86.50 100 LEU A C 1
ATOM 794 O O . LEU A 1 100 ? -10.038 -1.188 -3.081 1.00 86.50 100 LEU A O 1
ATOM 798 N N . LEU A 1 101 ? -10.606 -0.588 -5.174 1.00 91.00 101 LEU A N 1
ATOM 799 C CA . LEU A 1 101 ? -11.576 0.430 -4.766 1.00 91.00 101 LEU A CA 1
ATOM 800 C C . LEU A 1 101 ? -12.786 -0.193 -4.065 1.00 91.00 101 LEU A C 1
ATOM 802 O O . LEU A 1 101 ? -13.228 0.327 -3.044 1.00 91.00 101 LEU A O 1
ATOM 806 N N . GLU A 1 102 ? -13.298 -1.310 -4.577 1.00 94.25 102 GLU A N 1
ATOM 807 C CA . GLU A 1 102 ? -14.404 -2.049 -3.962 1.00 94.25 102 GLU A CA 1
ATOM 808 C C . GLU A 1 102 ? -14.028 -2.509 -2.544 1.00 94.25 102 GLU A C 1
ATOM 810 O O . GLU A 1 102 ? -14.746 -2.201 -1.591 1.00 94.25 102 GLU A O 1
ATOM 815 N N . ALA A 1 103 ? -12.849 -3.112 -2.369 1.00 91.38 103 ALA A N 1
ATOM 816 C CA . ALA A 1 103 ? -12.354 -3.529 -1.057 1.00 91.38 103 ALA A CA 1
ATOM 817 C C . ALA A 1 103 ? -12.163 -2.350 -0.080 1.00 91.38 103 ALA A C 1
ATOM 819 O O . ALA A 1 103 ? -12.455 -2.464 1.113 1.00 91.38 103 ALA A O 1
ATOM 820 N N . GLN A 1 104 ? -11.689 -1.198 -0.567 1.00 89.19 104 GLN A N 1
ATOM 821 C CA . GLN A 1 104 ? -11.561 0.011 0.252 1.00 89.19 104 GLN A CA 1
ATOM 822 C C . GLN A 1 104 ? -12.926 0.549 0.688 1.00 89.19 104 GLN A C 1
ATOM 824 O O . GLN A 1 104 ? -13.107 0.878 1.862 1.00 89.19 104 GLN A O 1
ATOM 829 N N . CYS A 1 105 ? -13.898 0.597 -0.224 1.00 94.56 105 CYS A N 1
ATOM 830 C CA . CYS A 1 105 ? -15.270 0.989 0.087 1.00 94.56 105 CYS A CA 1
ATOM 831 C C . CYS A 1 105 ? -15.884 0.069 1.150 1.00 94.56 105 CYS A C 1
ATOM 833 O O . CYS A 1 105 ? -16.440 0.559 2.132 1.00 94.56 105 CYS A O 1
ATOM 835 N N . GLU A 1 106 ? -15.741 -1.250 1.004 1.00 94.88 106 GLU A N 1
ATOM 836 C CA . GLU A 1 106 ? -16.218 -2.227 1.990 1.00 94.88 106 GLU A CA 1
ATOM 837 C C . GLU A 1 106 ? -15.586 -2.009 3.368 1.00 94.88 106 GLU A C 1
ATOM 839 O O . GLU A 1 106 ? -16.287 -1.997 4.383 1.00 94.88 106 GLU A O 1
ATOM 844 N N . HIS A 1 107 ? -14.273 -1.776 3.414 1.00 91.38 107 HIS A N 1
ATOM 845 C CA . HIS A 1 107 ? -13.562 -1.508 4.660 1.00 91.38 107 HIS A CA 1
ATOM 846 C C . HIS A 1 107 ? -14.071 -0.235 5.350 1.00 91.38 107 HIS A C 1
ATOM 848 O O . HIS A 1 107 ? -14.318 -0.238 6.559 1.00 91.38 107 HIS A O 1
ATOM 854 N N . ILE A 1 108 ? -14.275 0.841 4.585 1.00 93.69 108 ILE A N 1
ATOM 855 C CA . ILE A 1 108 ? -14.830 2.103 5.087 1.00 93.69 108 ILE A CA 1
ATOM 856 C C . ILE A 1 108 ? -16.250 1.879 5.621 1.00 93.69 108 ILE A C 1
ATOM 858 O O . ILE A 1 108 ? -16.560 2.295 6.736 1.00 93.69 108 ILE A O 1
ATOM 862 N N . HIS A 1 109 ? -17.109 1.173 4.883 1.00 94.94 109 HIS A N 1
ATOM 863 C CA . HIS A 1 109 ? -18.467 0.863 5.336 1.00 94.94 109 HIS A CA 1
ATOM 864 C C . HIS A 1 109 ? -18.484 0.049 6.634 1.00 94.94 109 HIS A C 1
ATOM 866 O O . HIS A 1 109 ? -19.226 0.388 7.558 1.00 94.94 109 HIS A O 1
ATOM 872 N N . ALA A 1 110 ? -17.647 -0.984 6.739 1.00 95.62 110 ALA A N 1
ATOM 873 C CA . ALA A 1 110 ? -17.532 -1.792 7.950 1.00 95.62 110 ALA A CA 1
ATOM 874 C C . ALA A 1 110 ? -17.026 -0.971 9.148 1.00 95.62 110 ALA A C 1
ATOM 876 O O . ALA A 1 110 ? -17.474 -1.177 10.279 1.00 95.62 110 ALA A O 1
ATOM 877 N N . TYR A 1 111 ? -16.109 -0.029 8.910 1.00 95.25 111 TYR A N 1
ATOM 878 C CA . TYR A 1 111 ? -15.639 0.908 9.927 1.00 95.25 111 TYR A CA 1
ATOM 879 C C . TYR A 1 111 ? -16.782 1.794 10.444 1.00 95.25 111 TYR A C 1
ATOM 881 O O . TYR A 1 111 ? -17.028 1.825 11.651 1.00 95.25 111 TYR A O 1
ATOM 889 N N . TRP A 1 112 ? -17.544 2.424 9.544 1.00 96.00 112 TRP A N 1
ATOM 890 C CA . TRP A 1 112 ? -18.690 3.261 9.917 1.00 96.00 112 TRP A CA 1
ATOM 891 C C . TRP A 1 112 ? -19.766 2.487 10.680 1.00 96.00 112 TRP A C 1
ATOM 893 O O . TRP A 1 112 ? -20.294 2.986 11.671 1.00 96.00 112 TRP A O 1
ATOM 903 N N . GLN A 1 113 ? -20.070 1.254 10.266 1.00 96.00 113 GLN A N 1
ATOM 904 C CA . GLN A 1 113 ? -21.027 0.402 10.978 1.00 96.00 113 GLN A CA 1
ATOM 905 C C . GLN A 1 113 ? -20.577 0.123 12.415 1.00 96.00 113 GLN A C 1
ATOM 907 O O . GLN A 1 113 ? -21.354 0.298 13.352 1.00 96.00 113 GLN A O 1
ATOM 912 N N . LYS A 1 114 ? -19.303 -0.238 12.613 1.00 95.62 114 LYS A N 1
ATOM 913 C CA . LYS A 1 114 ? -18.746 -0.452 13.956 1.00 95.62 114 LYS A CA 1
ATOM 914 C C . LYS A 1 114 ? -18.799 0.810 14.809 1.00 95.62 114 LYS A C 1
ATOM 916 O O . LYS A 1 114 ? -19.077 0.719 16.004 1.00 95.62 114 LYS A O 1
ATOM 921 N N . GLN A 1 115 ? -18.541 1.968 14.208 1.00 95.44 115 GLN A N 1
ATOM 922 C CA . GLN A 1 115 ? -18.601 3.245 14.906 1.00 95.44 115 GLN A CA 1
ATOM 923 C C . GLN A 1 115 ? -20.030 3.562 15.367 1.00 95.44 115 GLN A C 1
ATOM 925 O O . GLN A 1 115 ? -20.238 3.833 16.548 1.00 95.44 115 GLN A O 1
ATOM 930 N N . GLN A 1 116 ? -21.022 3.406 14.487 1.00 96.00 116 GLN A N 1
ATOM 931 C CA . GLN A 1 116 ? -22.434 3.591 14.836 1.00 96.00 116 GLN A CA 1
ATOM 932 C C . GLN A 1 116 ? -22.897 2.617 15.926 1.00 96.00 116 GLN A C 1
ATOM 934 O O . GLN A 1 116 ? -23.596 3.009 16.859 1.00 96.00 116 GLN A O 1
ATOM 939 N N . GLU A 1 117 ? -22.491 1.347 15.859 1.00 96.56 117 GLU A N 1
ATOM 940 C CA . GLU A 1 117 ? -22.802 0.371 16.906 1.00 96.56 117 GLU A CA 1
ATOM 941 C C . GLU A 1 117 ? -22.169 0.737 18.253 1.00 96.56 117 GLU A C 1
ATOM 943 O O . GLU A 1 117 ? -22.792 0.556 19.305 1.00 96.56 117 GLU A O 1
ATOM 948 N N . ALA A 1 118 ? -20.931 1.234 18.241 1.00 95.06 118 ALA A N 1
ATOM 949 C CA . ALA A 1 118 ? -20.240 1.676 19.443 1.00 95.06 118 ALA A CA 1
ATOM 950 C C . ALA A 1 118 ? -20.920 2.908 20.056 1.00 95.06 118 ALA A C 1
ATOM 952 O O . ALA A 1 118 ? -21.137 2.946 21.268 1.00 95.06 118 ALA A O 1
ATOM 953 N N . GLU A 1 119 ? -21.310 3.881 19.235 1.00 95.44 119 GLU A N 1
ATOM 954 C CA . GLU A 1 119 ? -22.060 5.066 19.661 1.00 95.44 119 GLU A CA 1
ATOM 955 C C . GLU A 1 119 ? -23.438 4.693 20.213 1.00 95.44 119 GLU A C 1
ATOM 957 O O . GLU A 1 119 ? -23.799 5.131 21.304 1.00 95.44 119 GLU A O 1
ATOM 962 N N . ALA A 1 120 ? -24.169 3.796 19.547 1.00 95.94 120 ALA A N 1
ATOM 963 C CA . ALA A 1 120 ? -25.456 3.306 20.030 1.00 95.94 120 ALA A CA 1
ATOM 964 C C . ALA A 1 120 ? -25.333 2.579 21.380 1.00 95.94 120 ALA A C 1
ATOM 966 O O . ALA A 1 120 ? -26.179 2.749 22.257 1.00 95.94 120 ALA A O 1
ATOM 967 N N . LYS A 1 121 ? -24.272 1.785 21.587 1.00 95.75 121 LYS A N 1
ATOM 968 C CA . LYS A 1 121 ? -23.991 1.147 22.886 1.00 95.75 121 LYS A CA 1
ATOM 969 C C . LYS A 1 121 ? -23.686 2.180 23.967 1.00 95.75 121 LYS A C 1
ATOM 971 O O . LYS A 1 121 ? -24.239 2.076 25.059 1.00 95.75 121 LYS A O 1
ATOM 976 N N . LYS A 1 122 ? -22.853 3.182 23.660 1.00 95.25 122 LYS A N 1
ATOM 977 C CA . LYS A 1 122 ? -22.567 4.296 24.577 1.00 95.25 122 LYS A CA 1
ATOM 978 C C . LYS A 1 122 ? -23.852 5.034 24.952 1.00 95.25 122 LYS A C 1
ATOM 980 O O . LYS A 1 122 ? -24.054 5.324 26.126 1.00 95.25 122 LYS A O 1
ATOM 985 N N . GLN A 1 123 ? -24.732 5.289 23.985 1.00 94.31 123 GLN A N 1
ATOM 986 C CA . GLN A 1 123 ? -25.984 5.998 24.223 1.00 94.31 123 GLN A CA 1
ATOM 987 C C . GLN A 1 123 ? -26.958 5.191 25.087 1.00 94.31 123 GLN A C 1
ATOM 989 O O . GLN A 1 123 ? -27.497 5.731 26.046 1.00 94.31 123 GLN A O 1
ATOM 994 N N . ARG A 1 124 ? -27.105 3.884 24.835 1.00 94.56 124 ARG A N 1
ATOM 995 C CA . ARG A 1 124 ? -27.914 2.997 25.691 1.00 94.56 124 ARG A CA 1
ATOM 996 C C . ARG A 1 124 ? -27.411 2.959 27.130 1.00 94.56 124 ARG A C 1
ATOM 998 O O . ARG A 1 124 ? -28.217 2.950 28.054 1.00 94.56 124 ARG A O 1
ATOM 1005 N N . GLU A 1 125 ? -26.094 2.933 27.330 1.00 93.31 125 GLU A N 1
ATOM 1006 C CA . GLU A 1 125 ? -25.541 2.947 28.686 1.00 93.31 125 GLU A CA 1
ATOM 1007 C C . GLU A 1 125 ? -25.769 4.306 29.363 1.00 93.31 125 GLU A C 1
ATOM 1009 O O . GLU A 1 125 ? -26.163 4.340 30.525 1.00 93.31 125 GLU A O 1
ATOM 1014 N N . LYS A 1 126 ? -25.630 5.423 28.633 1.00 93.75 126 LYS A N 1
ATOM 1015 C CA . LYS A 1 126 ? -26.003 6.756 29.141 1.00 93.75 126 LYS A CA 1
ATOM 1016 C C . LYS A 1 126 ? -27.476 6.813 29.553 1.00 93.75 126 LYS A C 1
ATOM 1018 O O . LYS A 1 126 ? -27.776 7.252 30.657 1.00 93.75 126 LYS A O 1
ATOM 1023 N N . GLU A 1 127 ? -28.388 6.332 28.711 1.00 93.50 127 GLU A N 1
ATOM 1024 C CA . GLU A 1 127 ? -29.827 6.276 29.010 1.00 93.50 127 GLU A CA 1
ATOM 1025 C C . GLU A 1 127 ? -30.124 5.417 30.247 1.00 93.50 127 GLU A C 1
ATOM 1027 O O . GLU A 1 127 ? -30.907 5.812 31.116 1.00 93.50 127 GLU A O 1
ATOM 1032 N N . ARG A 1 128 ? -29.456 4.264 30.372 1.00 93.69 128 ARG A N 1
ATOM 1033 C CA . ARG A 1 128 ? -29.554 3.401 31.554 1.00 93.69 128 ARG A CA 1
ATOM 1034 C C . ARG A 1 128 ? -29.101 4.131 32.819 1.00 93.69 128 ARG A C 1
ATOM 1036 O O . ARG A 1 128 ? -29.787 4.048 33.835 1.00 93.69 128 ARG A O 1
ATOM 1043 N N . LEU A 1 129 ? -27.969 4.834 32.766 1.00 90.88 129 LEU A N 1
ATOM 1044 C CA . LEU A 1 129 ? -27.441 5.593 33.902 1.00 90.88 129 LEU A CA 1
ATOM 1045 C C . LEU A 1 129 ? -28.370 6.745 34.300 1.00 90.88 129 LEU A C 1
ATOM 1047 O O . LEU A 1 129 ? -28.637 6.910 35.485 1.00 90.88 129 LEU A O 1
ATOM 1051 N N . ILE A 1 130 ? -28.923 7.482 33.330 1.00 91.50 130 ILE A N 1
ATOM 1052 C CA . ILE A 1 130 ? -29.914 8.543 33.580 1.00 91.50 130 ILE A CA 1
ATOM 1053 C C . ILE A 1 130 ? -31.159 7.970 34.267 1.00 91.50 130 ILE A C 1
ATOM 1055 O O . ILE A 1 130 ? -31.667 8.550 35.223 1.00 91.50 130 ILE A O 1
ATOM 1059 N N . THR A 1 131 ? -31.638 6.809 33.812 1.00 90.75 131 THR A N 1
ATOM 1060 C CA . THR A 1 131 ? -32.809 6.145 34.406 1.00 90.75 131 THR A CA 1
ATOM 1061 C C . THR A 1 131 ? -32.547 5.753 35.861 1.00 90.75 131 THR A C 1
ATOM 1063 O O . THR A 1 131 ? -33.342 6.086 36.735 1.00 90.75 131 THR A O 1
ATOM 1066 N N . LEU A 1 132 ? -31.406 5.113 36.136 1.00 86.12 132 LEU A N 1
ATOM 1067 C CA . LEU A 1 132 ? -31.005 4.746 37.498 1.00 86.12 132 LEU A CA 1
ATOM 1068 C C . LEU A 1 132 ? -30.836 5.972 38.403 1.00 86.12 132 LEU A C 1
ATOM 1070 O O . LEU A 1 132 ? -31.234 5.937 39.565 1.00 86.12 132 LEU A O 1
ATOM 1074 N N . TRP A 1 133 ? -30.261 7.055 37.879 1.00 80.94 133 TRP A N 1
ATOM 1075 C CA . TRP A 1 133 ? -30.081 8.298 38.623 1.00 80.94 133 TRP A CA 1
ATOM 1076 C C . TRP A 1 133 ? -31.427 8.909 39.038 1.00 80.94 133 TRP A C 1
ATOM 1078 O O . TRP A 1 133 ? -31.626 9.200 40.217 1.00 80.94 133 TRP A O 1
ATOM 1088 N N . ASN A 1 134 ? -32.388 8.983 38.110 1.00 80.38 134 ASN A N 1
ATOM 1089 C CA . ASN A 1 134 ? -33.743 9.468 38.393 1.00 80.38 134 ASN A CA 1
ATOM 1090 C C . ASN A 1 134 ? -34.459 8.634 39.474 1.00 80.38 134 ASN A C 1
ATOM 1092 O O . ASN A 1 134 ? -35.204 9.179 40.285 1.00 80.38 134 ASN A O 1
ATOM 1096 N N . GLU A 1 135 ? -34.253 7.314 39.500 1.00 73.88 135 GLU A N 1
ATOM 1097 C CA . GLU A 1 135 ? -34.870 6.430 40.500 1.00 73.88 135 GLU A CA 1
ATOM 1098 C C . GLU A 1 135 ? -34.282 6.623 41.907 1.00 73.88 135 GLU A C 1
ATOM 1100 O O . GLU A 1 135 ? -35.023 6.609 42.895 1.00 73.88 135 GLU A O 1
ATOM 1105 N N . ILE A 1 136 ? -32.964 6.824 42.007 1.00 73.25 136 ILE A N 1
ATOM 1106 C CA . ILE A 1 136 ? -32.263 6.990 43.288 1.00 73.25 136 ILE A CA 1
ATOM 1107 C C . ILE A 1 136 ? -32.592 8.347 43.920 1.00 73.25 136 ILE A C 1
ATOM 1109 O O . ILE A 1 136 ? -32.847 8.408 45.125 1.00 73.25 136 ILE A O 1
ATOM 1113 N N . ASP A 1 137 ? -32.636 9.418 43.126 1.00 70.25 137 ASP A N 1
ATOM 1114 C CA . ASP A 1 137 ? -32.806 10.778 43.646 1.00 70.25 137 ASP A CA 1
ATOM 1115 C C . ASP A 1 137 ? -34.220 11.006 44.209 1.00 70.25 137 ASP A C 1
ATOM 1117 O O . ASP A 1 137 ? -34.396 11.552 45.297 1.00 70.25 137 ASP A O 1
ATOM 1121 N N . VAL A 1 138 ? -35.253 10.452 43.561 1.00 69.06 138 VAL A N 1
ATOM 1122 C CA . VAL A 1 138 ? -36.638 10.535 44.060 1.00 69.06 138 VAL A CA 1
ATOM 1123 C C . VAL A 1 138 ? -36.812 9.776 45.380 1.00 69.06 138 VAL A C 1
ATOM 1125 O O . VAL A 1 138 ? -37.474 10.270 46.295 1.00 69.06 138 VAL A O 1
ATOM 1128 N N . GLN A 1 139 ? -36.212 8.590 45.521 1.00 71.25 139 GLN A N 1
ATOM 1129 C CA . GLN A 1 139 ? -36.312 7.809 46.758 1.00 71.25 139 GLN A CA 1
ATOM 1130 C C . GLN A 1 139 ? -35.517 8.435 47.907 1.00 71.25 139 GLN A C 1
ATOM 1132 O O . GLN A 1 139 ? -36.016 8.483 49.035 1.00 71.25 139 GLN A O 1
ATOM 1137 N N . ALA A 1 140 ? -34.311 8.937 47.631 1.00 73.94 140 ALA A N 1
ATOM 1138 C CA . ALA A 1 140 ? -33.479 9.611 48.621 1.00 73.94 140 ALA A CA 1
ATOM 1139 C C . ALA A 1 140 ? -34.123 10.922 49.096 1.00 73.94 140 ALA A C 1
ATOM 1141 O O . ALA A 1 140 ? -34.212 11.150 50.303 1.00 73.94 140 ALA A O 1
ATOM 1142 N N . LEU A 1 141 ? -34.668 11.731 48.179 1.00 69.69 141 LEU A N 1
ATOM 1143 C CA . LEU A 1 141 ? -35.413 12.945 48.518 1.00 69.69 141 LEU A CA 1
ATOM 1144 C C . LEU A 1 141 ? -36.690 12.636 49.306 1.00 69.69 141 LEU A C 1
ATOM 1146 O O . LEU A 1 141 ? -36.957 13.299 50.306 1.00 69.69 141 LEU A O 1
ATOM 1150 N N . MET A 1 142 ? -37.457 11.603 48.936 1.00 71.88 142 MET A N 1
ATOM 1151 C CA . MET A 1 142 ? -38.642 11.201 49.707 1.00 71.88 142 MET A CA 1
ATOM 1152 C C . MET A 1 142 ? -38.289 10.775 51.135 1.00 71.88 142 MET A C 1
ATOM 1154 O O . MET A 1 142 ? -38.974 11.176 52.075 1.00 71.88 142 MET A O 1
ATOM 1158 N N . GLN A 1 143 ? -37.225 9.991 51.315 1.00 76.25 143 GLN A N 1
ATOM 1159 C CA . GLN A 1 143 ? -36.745 9.571 52.636 1.00 76.25 143 GLN A CA 1
ATOM 1160 C C . GLN A 1 143 ? -36.256 10.767 53.464 1.00 76.25 143 GLN A C 1
ATOM 1162 O O . GLN A 1 143 ? -36.548 10.858 54.656 1.00 76.25 143 GLN A O 1
ATOM 1167 N N . LEU A 1 144 ? -35.556 11.712 52.836 1.00 74.50 144 LEU A N 1
ATOM 1168 C CA . LEU A 1 144 ? -35.030 12.900 53.503 1.00 74.50 144 LEU A CA 1
ATOM 1169 C C . LEU A 1 144 ? -36.154 13.855 53.938 1.00 74.50 144 LEU A C 1
ATOM 1171 O O . LEU A 1 144 ? -36.148 14.310 55.079 1.00 74.50 144 LEU A O 1
ATOM 1175 N N . ILE A 1 145 ? -37.169 14.061 53.091 1.00 75.62 145 ILE A N 1
ATOM 1176 C CA . ILE A 1 145 ? -38.373 14.851 53.407 1.00 75.62 145 ILE A CA 1
ATOM 1177 C C . ILE A 1 145 ? -39.218 14.178 54.503 1.00 75.62 145 ILE A C 1
ATOM 1179 O O . ILE A 1 145 ? -39.749 14.845 55.393 1.00 75.62 145 ILE A O 1
ATOM 1183 N N . LEU A 1 146 ? -39.357 12.849 54.475 1.00 72.69 146 LEU A N 1
ATOM 1184 C CA . LEU A 1 146 ? -40.069 12.106 55.521 1.00 72.69 146 LEU A CA 1
ATOM 1185 C C . LEU A 1 146 ? -39.371 12.234 56.881 1.00 72.69 146 LEU A C 1
ATOM 1187 O O . LEU A 1 146 ? -40.038 12.454 57.892 1.00 72.69 146 LEU A O 1
ATOM 1191 N N . ASN A 1 147 ? -38.041 12.158 56.901 1.00 76.12 147 ASN A N 1
ATOM 1192 C CA . ASN A 1 147 ? -37.255 12.281 58.125 1.00 76.12 147 ASN A CA 1
ATOM 1193 C C . ASN A 1 147 ? -37.204 13.726 58.651 1.00 76.12 147 ASN A C 1
ATOM 1195 O O . ASN A 1 147 ? -37.261 13.927 59.864 1.00 76.12 147 ASN A O 1
ATOM 1199 N N . SER A 1 148 ? -37.162 14.740 57.777 1.00 67.94 148 SER A N 1
ATOM 1200 C CA . SER A 1 148 ? -37.186 16.150 58.196 1.00 67.94 148 SER A CA 1
ATOM 1201 C C . SER A 1 148 ? -38.533 16.558 58.803 1.00 67.94 148 SER A C 1
ATOM 1203 O O . SER A 1 148 ? -38.568 17.285 59.794 1.00 67.94 148 SER A O 1
ATOM 1205 N N . ASN A 1 149 ? -39.647 16.036 58.278 1.00 60.00 149 ASN A N 1
ATOM 1206 C CA . ASN A 1 149 ? -40.988 16.309 58.811 1.00 60.00 149 ASN A CA 1
ATOM 1207 C C . AS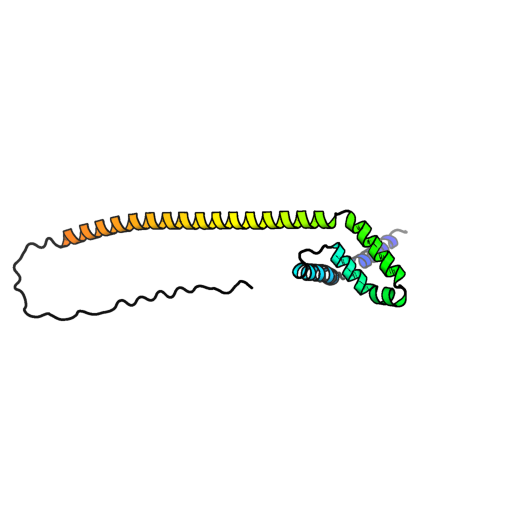N A 1 149 ? -41.259 15.630 60.166 1.00 60.00 149 ASN A C 1
ATOM 1209 O O . ASN A 1 149 ? -42.105 16.095 60.926 1.00 60.00 149 ASN A O 1
ATOM 1213 N N . GLN A 1 150 ? -40.534 14.561 60.509 1.00 59.12 150 GLN A N 1
ATOM 1214 C CA . GLN A 1 150 ? -40.629 13.9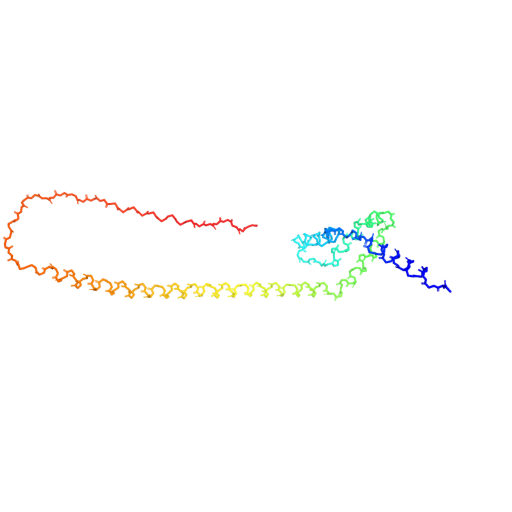29 61.832 1.00 59.12 150 GLN A CA 1
ATOM 1215 C C . GLN A 1 150 ? -39.867 14.696 62.920 1.00 59.12 150 GLN A C 1
ATOM 1217 O O . GLN A 1 150 ? -40.206 14.577 64.095 1.00 59.12 150 GLN A O 1
ATOM 1222 N N . GLN A 1 151 ? -38.871 15.505 62.550 1.00 56.75 151 GLN A N 1
ATOM 1223 C CA . GLN A 1 151 ? -38.079 16.295 63.499 1.00 56.75 151 GLN A CA 1
ATOM 1224 C C . GLN A 1 151 ? -38.658 17.695 63.770 1.00 56.75 151 GLN A C 1
ATOM 1226 O O . GLN A 1 151 ? -38.224 18.353 64.712 1.00 56.75 151 GLN A O 1
ATOM 1231 N N . GLN A 1 152 ? -39.656 18.142 62.997 1.00 53.94 152 GLN A N 1
ATOM 1232 C CA . GLN A 1 152 ? -40.296 19.457 63.160 1.00 53.94 152 GLN A CA 1
ATOM 1233 C C . GLN A 1 152 ? -41.615 19.443 63.952 1.00 53.94 152 GLN A C 1
ATOM 1235 O O . GLN A 1 152 ? -42.199 20.504 64.162 1.00 53.94 152 GLN A O 1
ATOM 1240 N N . ILE A 1 153 ? -42.072 18.297 64.474 1.00 51.16 153 ILE A N 1
ATOM 1241 C CA . ILE A 1 153 ? -43.143 18.283 65.488 1.00 51.16 153 ILE A CA 1
ATOM 1242 C C . ILE A 1 153 ? -42.511 18.574 66.856 1.00 51.16 153 ILE A C 1
ATOM 1244 O O . ILE A 1 153 ? -42.381 17.701 67.712 1.00 51.16 153 ILE A O 1
ATOM 1248 N N . ILE A 1 154 ? -42.076 19.816 67.048 1.00 52.78 154 ILE A N 1
ATOM 1249 C CA . ILE A 1 154 ? -41.853 20.380 68.379 1.00 52.78 154 ILE A CA 1
ATOM 1250 C C . ILE A 1 154 ? -43.222 20.930 68.811 1.00 52.78 154 ILE A C 1
ATOM 1252 O O . ILE A 1 154 ? -43.809 21.701 68.049 1.00 52.78 154 ILE A O 1
ATOM 1256 N N . PRO A 1 155 ? -43.792 20.534 69.966 1.00 50.22 155 PRO A N 1
ATOM 1257 C CA . PRO A 1 155 ? -44.982 21.206 70.479 1.00 50.22 155 PRO A CA 1
ATOM 1258 C C . PRO A 1 155 ? -44.647 22.691 70.648 1.00 50.22 155 PRO A C 1
ATOM 1260 O O . PRO A 1 155 ? -43.625 23.002 71.253 1.00 50.22 155 PRO A O 1
ATOM 1263 N N . GLU A 1 156 ? -45.467 23.583 70.080 1.00 50.12 156 GLU A N 1
ATOM 1264 C CA . GLU A 1 156 ? -45.349 25.036 70.248 1.00 50.12 156 GLU A CA 1
ATOM 1265 C C . GLU A 1 156 ? -45.285 25.377 71.742 1.00 50.12 156 GLU A C 1
ATOM 1267 O O . GLU A 1 156 ? -46.304 25.524 72.417 1.00 50.12 156 GLU A O 1
ATOM 1272 N N . GLU A 1 157 ? -44.071 25.502 72.267 1.00 55.31 157 GLU A N 1
ATOM 1273 C CA . GLU A 1 157 ? -43.818 26.183 73.517 1.00 55.31 157 GLU A CA 1
ATOM 1274 C C . GLU A 1 157 ? -43.246 27.555 73.170 1.00 55.31 157 GLU A C 1
ATOM 1276 O O . GLU A 1 157 ? -42.275 27.714 72.435 1.00 55.31 157 GLU A O 1
ATOM 1281 N N . ASN A 1 158 ? -43.988 28.544 73.642 1.00 59.53 158 ASN A N 1
ATOM 1282 C CA . ASN A 1 158 ? -43.932 29.965 73.367 1.00 59.53 158 ASN A CA 1
ATOM 1283 C C . ASN A 1 158 ? -42.520 30.545 73.603 1.00 59.53 158 ASN A C 1
ATOM 1285 O O . ASN A 1 158 ? -42.093 30.666 74.753 1.00 59.53 158 ASN A O 1
ATOM 1289 N N . ILE A 1 159 ? -41.807 30.939 72.541 1.00 53.25 159 ILE A N 1
ATOM 1290 C CA . ILE A 1 159 ? -40.526 31.660 72.646 1.00 53.25 159 ILE A CA 1
ATOM 1291 C C . ILE A 1 159 ? -40.681 33.057 72.017 1.00 53.25 159 ILE A C 1
ATOM 1293 O O . ILE A 1 159 ? -41.107 33.152 70.864 1.00 53.25 159 ILE A O 1
ATOM 1297 N N . PRO A 1 160 ? -40.343 34.153 72.730 1.00 54.97 160 PRO A N 1
ATOM 1298 C CA . PRO A 1 160 ? -40.432 35.507 72.193 1.00 54.97 160 PRO A CA 1
ATOM 1299 C C . PRO A 1 160 ? -39.329 35.776 71.163 1.00 54.97 160 PRO A C 1
ATOM 1301 O O . PRO A 1 160 ? -38.174 35.400 71.362 1.00 54.97 160 PRO A O 1
ATOM 1304 N N . LEU A 1 161 ? -39.692 36.485 70.093 1.00 48.56 161 LEU A N 1
ATOM 1305 C CA . LEU A 1 161 ? -38.789 36.955 69.042 1.00 48.56 161 LEU A CA 1
ATOM 1306 C C . LEU A 1 161 ? -37.683 37.869 69.603 1.00 48.56 161 LEU A C 1
ATOM 1308 O O . LEU A 1 161 ? -38.011 38.865 70.254 1.00 48.56 161 LEU A O 1
ATOM 1312 N N . PRO A 1 162 ? -36.398 37.611 69.302 1.00 52.38 162 PRO A N 1
ATOM 1313 C CA . PRO A 1 162 ? -35.361 38.617 69.441 1.00 52.38 162 PRO A CA 1
ATOM 1314 C C . PRO A 1 162 ? -35.341 39.521 68.202 1.00 52.38 162 PRO A C 1
ATOM 1316 O O . PRO A 1 162 ? -35.317 39.067 67.057 1.00 52.38 162 PRO A O 1
ATOM 1319 N N . GLU A 1 163 ? -35.365 40.824 68.457 1.00 54.94 163 GLU A N 1
ATOM 1320 C CA . GLU A 1 163 ? -35.199 41.873 67.459 1.00 54.94 163 GLU A CA 1
ATOM 1321 C C . GLU A 1 163 ? -33.767 41.868 66.899 1.00 54.94 163 GLU A C 1
ATOM 1323 O O . GLU A 1 163 ? -32.798 41.902 67.655 1.00 54.94 163 GLU A O 1
ATOM 1328 N N . GLY A 1 164 ? -33.650 41.897 65.569 1.00 59.62 164 GLY A N 1
ATOM 1329 C CA . GLY A 1 164 ? -32.421 42.281 64.871 1.00 59.62 164 GLY A CA 1
ATOM 1330 C C . GLY A 1 164 ? -31.535 41.124 64.408 1.00 59.62 164 GLY A C 1
ATOM 1331 O O . GLY A 1 164 ? -30.595 40.742 65.093 1.00 59.62 164 GLY A O 1
ATOM 1332 N N . ALA A 1 165 ? -31.783 40.635 63.192 1.00 46.03 165 ALA A N 1
ATOM 1333 C CA . ALA A 1 165 ? -30.779 39.958 62.366 1.00 46.03 165 ALA A CA 1
ATOM 1334 C C . ALA A 1 165 ? -31.218 39.995 60.891 1.00 46.03 165 ALA A C 1
ATOM 1336 O O . ALA A 1 165 ? -31.509 38.978 60.269 1.00 46.03 165 ALA A O 1
ATOM 1337 N N . THR A 1 166 ? -31.336 41.203 60.344 1.00 54.44 166 THR A N 1
ATOM 1338 C CA . THR A 1 166 ? -31.067 41.417 58.921 1.00 54.44 166 THR A CA 1
ATOM 1339 C C . THR A 1 166 ? -29.555 41.483 58.791 1.00 54.44 166 THR A C 1
ATOM 1341 O O . THR A 1 166 ? -28.968 42.346 59.433 1.00 54.44 166 THR A O 1
ATOM 1344 N N . ASP A 1 167 ? -28.949 40.538 58.081 1.00 55.19 167 ASP A N 1
ATOM 1345 C CA . ASP A 1 167 ? -27.740 40.688 57.255 1.00 55.19 167 ASP A CA 1
ATOM 1346 C C . ASP A 1 167 ? -27.161 39.296 56.963 1.00 55.19 167 ASP A C 1
ATOM 1348 O O . ASP A 1 167 ? -27.378 38.358 57.728 1.00 55.19 167 ASP A O 1
ATOM 1352 N N . PHE A 1 168 ? -26.428 39.189 55.853 1.00 45.56 168 PHE A N 1
ATOM 1353 C CA . PHE A 1 168 ? -25.839 37.987 55.238 1.00 45.56 168 PHE A CA 1
ATOM 1354 C C . PHE A 1 168 ? -26.708 37.284 54.187 1.00 45.56 168 PHE A C 1
ATOM 1356 O O . PHE A 1 168 ? -27.105 36.127 54.299 1.00 45.56 168 PHE A O 1
ATOM 1363 N N . VAL A 1 169 ? -26.927 38.021 53.098 1.00 52.50 169 VAL A N 1
ATOM 1364 C CA . VAL A 1 169 ? -26.881 37.461 51.742 1.00 52.50 169 VAL A CA 1
ATOM 1365 C C . VAL A 1 169 ? -25.409 37.483 51.298 1.00 52.50 169 VAL A C 1
ATOM 1367 O O . VAL A 1 169 ? -24.694 38.397 51.698 1.00 52.50 169 VAL A O 1
ATOM 1370 N N . GLU A 1 170 ? -25.021 36.523 50.452 1.00 53.91 170 GLU A N 1
ATOM 1371 C CA . GLU A 1 170 ? -23.772 36.413 49.661 1.00 53.91 170 GLU A CA 1
ATOM 1372 C C . GLU A 1 170 ? -22.727 35.395 50.155 1.00 53.91 170 GLU A C 1
ATOM 1374 O O . GLU A 1 170 ? -22.012 35.627 51.124 1.00 53.91 170 GLU A O 1
ATOM 1379 N N . ALA A 1 171 ? -22.628 34.280 49.419 1.00 51.00 171 ALA A N 1
ATOM 1380 C CA . ALA A 1 171 ? -21.383 33.641 48.957 1.00 51.00 171 ALA A CA 1
ATOM 1381 C C . ALA A 1 171 ? -21.780 32.500 47.990 1.00 51.00 171 ALA A C 1
ATOM 1383 O O . ALA A 1 171 ? -22.494 31.579 48.373 1.00 51.00 171 ALA A O 1
ATOM 1384 N N . GLU A 1 172 ? -21.625 32.719 46.682 1.00 52.12 172 GLU A N 1
ATOM 1385 C CA . GLU A 1 172 ? -20.559 32.146 45.832 1.00 52.12 172 GLU A CA 1
ATOM 1386 C C . GLU A 1 172 ? -21.004 30.855 45.122 1.00 52.12 172 GLU A C 1
ATOM 1388 O O . GLU A 1 172 ? -20.952 29.751 45.654 1.00 52.12 172 GLU A O 1
ATOM 1393 N N . ILE A 1 173 ? -21.459 31.032 43.877 1.00 48.84 173 ILE A N 1
ATOM 1394 C CA . ILE A 1 173 ? -21.494 29.987 42.852 1.00 48.84 173 ILE A CA 1
ATOM 1395 C C . ILE A 1 173 ? -20.167 30.122 42.102 1.00 48.84 173 ILE A C 1
ATOM 1397 O O . ILE A 1 173 ? -20.003 31.054 41.316 1.00 48.84 173 ILE A O 1
ATOM 1401 N N . GLU A 1 174 ? -19.216 29.236 42.383 1.00 52.56 174 GLU A N 1
ATOM 1402 C CA . GLU A 1 174 ? -17.996 29.073 41.591 1.00 52.56 174 GLU A CA 1
ATOM 1403 C C . GLU A 1 174 ? -18.153 27.789 40.764 1.00 52.56 174 GLU A C 1
ATOM 1405 O O . GLU A 1 174 ? -18.009 26.672 41.256 1.00 52.56 174 GLU A O 1
ATOM 1410 N N . GLU A 1 175 ? -18.565 27.973 39.511 1.00 55.38 175 GLU A N 1
ATOM 1411 C CA . GLU A 1 175 ? -18.720 26.941 38.489 1.00 55.38 175 GLU A CA 1
ATOM 1412 C C . GLU A 1 175 ? -17.417 26.910 37.672 1.00 55.38 175 GLU A C 1
ATOM 1414 O O . GLU A 1 175 ? -17.146 27.819 36.888 1.00 55.38 175 GLU A O 1
ATOM 1419 N N . GLN A 1 176 ? -16.573 25.901 37.901 1.00 47.91 176 GLN A N 1
ATOM 1420 C CA . GLN A 1 176 ? -15.453 25.561 37.019 1.00 47.91 176 GLN A CA 1
ATOM 1421 C C . GLN A 1 176 ? -15.757 24.228 36.333 1.00 47.91 176 GLN A C 1
ATOM 1423 O O . GLN A 1 176 ? -15.492 23.169 36.893 1.00 47.91 176 GLN A O 1
ATOM 1428 N N . ASP A 1 177 ? -16.284 24.308 35.112 1.00 50.25 177 ASP A N 1
ATOM 1429 C CA . ASP A 1 177 ? -16.258 23.222 34.132 1.00 50.25 177 ASP A CA 1
ATOM 1430 C C . ASP A 1 177 ? -15.310 23.638 32.991 1.00 50.25 177 ASP A C 1
ATOM 1432 O O . ASP A 1 177 ? -15.726 24.191 31.972 1.00 50.25 177 ASP A O 1
ATOM 1436 N N . GLU A 1 178 ? -14.009 23.389 33.168 1.00 62.03 178 GLU A N 1
ATOM 1437 C CA . GLU A 1 178 ? -13.068 23.280 32.047 1.00 62.03 178 GLU A CA 1
ATOM 1438 C C . GLU A 1 178 ? -13.052 21.814 31.590 1.00 62.03 178 GLU A C 1
ATOM 1440 O O . GLU A 1 178 ? -12.491 20.932 32.239 1.00 62.03 178 GLU A O 1
ATOM 1445 N N . LEU A 1 179 ? -13.738 21.543 30.477 1.00 51.47 179 LEU A N 1
ATOM 1446 C CA . LEU A 1 179 ? -13.633 20.288 29.739 1.00 51.47 179 LEU A CA 1
ATOM 1447 C C . LEU A 1 179 ? -12.417 20.365 28.811 1.00 51.47 179 LEU A C 1
ATOM 1449 O O . LEU A 1 179 ? -12.471 21.029 27.775 1.00 51.47 179 LEU A O 1
ATOM 1453 N N . ASP A 1 180 ? -11.357 19.640 29.167 1.00 55.09 180 ASP A N 1
ATOM 1454 C CA . ASP A 1 180 ? -10.247 19.308 28.273 1.00 55.09 180 ASP A CA 1
ATOM 1455 C C . ASP A 1 180 ? -10.772 18.461 27.103 1.00 55.09 180 ASP A C 1
ATOM 1457 O O . ASP A 1 180 ? -11.117 17.283 27.248 1.00 55.09 180 ASP A O 1
ATOM 1461 N N . ILE A 1 181 ? -10.866 19.080 25.927 1.00 54.66 181 ILE A N 1
ATOM 1462 C CA . ILE A 1 181 ? -11.049 18.381 24.659 1.00 54.66 181 ILE A CA 1
ATOM 1463 C C . ILE A 1 181 ? -9.662 18.270 24.024 1.00 54.66 181 ILE A C 1
ATOM 1465 O O . ILE A 1 181 ? -9.151 19.237 23.463 1.00 54.66 181 ILE A O 1
ATOM 1469 N N . ASP A 1 182 ? -9.071 17.077 24.104 1.00 55.81 182 ASP A N 1
ATOM 1470 C CA . ASP A 1 182 ? -7.868 16.702 23.357 1.00 55.81 182 ASP A CA 1
ATOM 1471 C C . ASP A 1 182 ? -8.199 16.597 21.854 1.00 55.81 182 ASP A C 1
ATOM 1473 O O . ASP A 1 182 ? -8.446 15.520 21.306 1.00 55.81 182 ASP A O 1
ATOM 1477 N N . GLU A 1 183 ? -8.241 17.739 21.171 1.00 63.53 183 GLU A N 1
ATOM 1478 C CA . GLU A 1 183 ? -8.151 17.828 19.714 1.00 63.53 183 GLU A CA 1
ATOM 1479 C C . GLU A 1 183 ? -6.678 17.972 19.319 1.00 63.53 183 GLU A C 1
ATOM 1481 O O . GLU A 1 183 ? -6.217 19.092 19.170 1.00 63.53 183 GLU A O 1
ATOM 1486 N N . GLU A 1 184 ? -5.931 16.874 19.147 1.00 58.97 184 GLU A N 1
ATOM 1487 C CA . GLU A 1 184 ? -4.757 16.844 18.247 1.00 58.97 184 GLU A CA 1
ATOM 1488 C C . GLU A 1 184 ? -4.130 15.440 18.154 1.00 58.97 184 GLU A C 1
ATOM 1490 O O . GLU A 1 184 ? -3.038 15.172 18.643 1.00 58.97 184 GLU A O 1
ATOM 1495 N N . GLU A 1 185 ? -4.799 14.511 17.466 1.00 59.78 185 GLU A N 1
ATOM 1496 C CA . GLU A 1 185 ? -4.101 13.344 16.904 1.00 59.78 185 GLU A CA 1
ATOM 1497 C C . GLU A 1 185 ? -4.746 12.883 15.590 1.00 59.78 185 GLU A C 1
ATOM 1499 O O . GLU A 1 185 ? -5.200 11.753 15.459 1.00 59.78 185 GLU A O 1
ATOM 1504 N N . PHE A 1 186 ? -4.816 13.775 14.597 1.00 52.28 186 PHE A N 1
ATOM 1505 C CA . PHE A 1 186 ? -5.101 13.393 13.209 1.00 52.28 186 PHE A CA 1
ATOM 1506 C C . PHE A 1 186 ? -4.396 14.331 12.222 1.00 52.28 186 PHE A C 1
ATOM 1508 O O . PHE A 1 186 ? -4.993 15.288 11.734 1.00 52.28 186 PHE A O 1
ATOM 1515 N N . TYR A 1 187 ? -3.139 14.016 11.904 1.00 56.69 187 TYR A N 1
ATOM 1516 C CA . TYR A 1 187 ? -2.502 14.334 10.622 1.00 56.69 187 TYR A CA 1
ATOM 1517 C C . TYR A 1 187 ? -1.586 13.188 10.198 1.00 56.69 187 TYR A C 1
ATOM 1519 O O . TYR A 1 187 ? -0.816 12.699 11.054 1.00 56.69 187 TYR A O 1
#

Radius of gyration: 41.79 Å; chains: 1; bounding box: 89×98×106 Å

Organism: Gymnopilus junonius (NCBI:txid109634)